Protein AF-A0AAT9GMU6-F1 (afdb_monomer)

Sequence (265 aa):
MSRLPLVISNLHGNYISNIDLEINKISCIVGNSGKDKDEIEELILRKINCRYIRIIPKYRINVPLSVSEVLSLYEKKFGKRNEFILNFLGLDKKRKVTDLTEFEKFKLELSQVAFGKTKLLLVENFMETFEEQLKSQAIKLIIKTANLLDFAVLFFFSNMEFIDVCERVYVIYGGKLLEYSIKSKEFYHPYSMTLKKSILSIGKNNERVEVSYVGEPSLRGCPFHDYCEFVKKDRKLFRICVSLFPPRAIINQNEVFCWLYSPRK

Solvent-accessible surface area (backbone atoms only — not comparable to full-atom values): 14972 Å² total; per-residue (Å²): 132,84,81,79,62,52,71,48,69,71,43,65,62,97,54,31,54,72,41,69,45,79,44,45,56,33,21,32,41,30,25,68,88,55,68,36,63,56,48,51,51,54,52,48,58,73,75,41,64,70,59,30,50,45,66,38,59,48,68,78,74,73,48,103,41,34,39,47,56,54,52,49,52,39,31,74,69,34,33,66,73,40,64,69,53,49,58,72,65,63,70,67,48,82,45,45,39,70,75,46,51,74,67,53,34,50,45,56,49,56,48,55,60,34,17,42,61,47,52,35,35,41,32,43,50,22,74,81,75,45,60,77,88,49,47,67,56,52,53,53,50,50,53,53,51,28,66,76,63,72,27,26,36,42,37,40,36,60,56,57,84,70,51,87,76,32,48,32,42,37,35,40,52,66,27,32,75,35,32,37,30,61,73,54,90,76,66,83,37,66,66,56,41,50,45,51,50,61,55,61,51,77,79,44,98,81,65,92,63,80,79,75,79,79,78,85,50,46,95,45,29,34,27,57,46,93,70,34,71,64,37,79,75,30,73,69,54,33,57,48,29,54,67,40,62,48,60,86,23,81,54,98,81,22,42,31,42,35,69,92,68,37,88,82,127

Radius of gyration: 20.22 Å; Cα contacts (8 Å, |Δi|>4): 453; chains: 1; bounding box: 53×34×65 Å

Secondary structure (DSSP, 8-state):
-PPPPEEEEEE--SS--SEEEEE-SEEEEE--SSHHHHHHHHHHHHHS-TTTEEEE-SSPP--SSBHHHHHHHHHHHH-SB-HHHHHHHT--TTSBGGGS-HHHHHHHHHHGGGBS---EEEE-SGGGTS-HHHHHHHHHHHHHHHHHHT-EEEEEESSSTTGGG-SEEEEEETTEEEEEEES-----SHHHHHHHHHHHGGG-TT---------SPPSSSSTTTTT-HHHHH-HHHHHHHHH-PPPPEEETTEEE--TTTS---

Foldseek 3Di:
DADAWDWDFALDDPFAGGDIDGFGAEEEEEAADDPLLVSSVVSVPVVDDPLQEAEDELDFDADQDFLLVLVVVLCVRNNDFQVVLVVVLPADRGDTLNPDDPSNSLSSSLRSPRHHHHAEYEYEANVVVDDPVCVVVSVVSNSVSCVVRVHTYYYYHHACPPCQVGQWYFYDARNDGAKIDGNDPDDDRQNNVLRHVVVVVVPDPDDPDPNQDDDHFQPAAARCLVSRPVLVVDVVQVVRRRHHWADWDADPNMTGGGPVRGDDD

Organism: NCBI:txid2049879

Structure (mmCIF, N/CA/C/O backbone):
data_AF-A0AAT9GMU6-F1
#
_entry.id   AF-A0AAT9GMU6-F1
#
loop_
_atom_site.group_PDB
_atom_site.id
_atom_site.type_symbol
_atom_site.label_atom_id
_atom_site.label_alt_id
_atom_site.label_comp_id
_atom_site.label_asym_id
_atom_site.label_entity_id
_atom_site.label_seq_id
_atom_site.pdbx_PDB_ins_code
_atom_site.Cartn_x
_atom_site.Cartn_y
_atom_site.Cartn_z
_atom_site.occupancy
_atom_site.B_iso_or_equiv
_atom_site.auth_seq_id
_atom_site.auth_comp_id
_atom_site.auth_asym_id
_atom_site.auth_atom_id
_atom_site.pdbx_PDB_model_num
ATOM 1 N N . MET A 1 1 ? -16.468 -19.843 -1.447 1.00 37.09 1 MET A N 1
ATOM 2 C CA . MET A 1 1 ? -16.574 -19.051 -2.695 1.00 37.09 1 MET A CA 1
ATOM 3 C C . MET A 1 1 ? -15.558 -17.926 -2.615 1.00 37.09 1 MET A C 1
ATOM 5 O O . MET A 1 1 ? -15.622 -17.159 -1.666 1.00 37.09 1 MET A O 1
ATOM 9 N N . SER A 1 2 ? -14.582 -17.871 -3.522 1.00 49.28 2 SER A N 1
ATOM 10 C CA . SER A 1 2 ? -13.578 -16.798 -3.550 1.00 49.28 2 SER A CA 1
ATOM 11 C C . SER A 1 2 ? -14.221 -15.475 -3.966 1.00 49.28 2 SER A C 1
ATOM 13 O O . SER A 1 2 ? -14.944 -15.427 -4.961 1.00 49.28 2 SER A O 1
ATOM 15 N N . ARG A 1 3 ? -13.960 -14.410 -3.207 1.00 65.62 3 ARG A N 1
ATOM 16 C CA . ARG A 1 3 ? -14.416 -13.050 -3.502 1.00 65.62 3 ARG A CA 1
ATOM 17 C C . ARG A 1 3 ? -13.875 -12.575 -4.860 1.00 65.62 3 ARG A C 1
ATOM 19 O O . ARG A 1 3 ? -12.712 -12.816 -5.175 1.00 65.62 3 ARG A O 1
ATOM 26 N N . LEU A 1 4 ? -14.716 -11.900 -5.649 1.00 70.25 4 LEU A N 1
ATOM 27 C CA . LEU A 1 4 ? -14.290 -11.254 -6.896 1.00 70.25 4 LEU A CA 1
ATOM 28 C C . LEU A 1 4 ? -13.285 -10.128 -6.594 1.00 70.25 4 LEU A C 1
ATOM 30 O O . LEU A 1 4 ? -13.470 -9.416 -5.597 1.00 70.25 4 LEU A O 1
ATOM 34 N N . PRO A 1 5 ? -12.249 -9.953 -7.433 1.00 80.06 5 PRO A N 1
ATOM 35 C CA . PRO A 1 5 ? -11.276 -8.888 -7.249 1.00 80.06 5 PRO A CA 1
ATOM 36 C C . PRO A 1 5 ? -11.951 -7.515 -7.325 1.00 80.06 5 PRO A C 1
ATOM 38 O O . PRO A 1 5 ? -12.904 -7.304 -8.078 1.00 80.06 5 PRO A O 1
ATOM 41 N N . LEU A 1 6 ? -11.454 -6.570 -6.531 1.00 86.94 6 LEU A N 1
ATOM 42 C CA . LEU A 1 6 ? -11.870 -5.180 -6.614 1.00 86.94 6 LEU A CA 1
ATOM 43 C C . LEU A 1 6 ? -11.086 -4.516 -7.748 1.00 86.94 6 LEU A C 1
ATOM 45 O O . LEU A 1 6 ? -9.882 -4.310 -7.632 1.00 86.94 6 LEU A O 1
ATOM 49 N N . VAL A 1 7 ? -11.775 -4.216 -8.845 1.00 90.38 7 VAL A N 1
ATOM 50 C CA . VAL A 1 7 ? -11.180 -3.591 -10.030 1.00 90.38 7 VAL A CA 1
ATOM 51 C C . VAL A 1 7 ? -11.412 -2.085 -9.979 1.00 90.38 7 VAL A C 1
ATOM 53 O O . VAL A 1 7 ? -12.547 -1.628 -9.825 1.00 90.38 7 VAL A O 1
ATOM 56 N N . ILE A 1 8 ? -10.335 -1.317 -10.104 1.00 89.69 8 ILE A N 1
ATOM 57 C CA . ILE A 1 8 ? -10.341 0.140 -10.182 1.00 89.69 8 ILE A CA 1
ATOM 58 C C . ILE A 1 8 ? -9.678 0.520 -11.494 1.00 89.69 8 ILE A C 1
ATOM 60 O O . ILE A 1 8 ? -8.457 0.488 -11.613 1.00 89.69 8 ILE A O 1
ATOM 64 N N . SER A 1 9 ? -10.499 0.868 -12.475 1.00 88.50 9 SER A N 1
ATOM 65 C CA . SER A 1 9 ? -10.011 1.220 -13.803 1.00 88.50 9 SER A CA 1
ATOM 66 C C . SER A 1 9 ? -9.922 2.727 -14.004 1.00 88.50 9 SER A C 1
ATOM 68 O O . SER A 1 9 ? -10.647 3.509 -13.366 1.00 88.50 9 SER A O 1
ATOM 70 N N . ASN A 1 10 ? -9.074 3.118 -14.951 1.00 87.25 10 ASN A N 1
ATOM 71 C CA . ASN A 1 10 ? -8.886 4.480 -15.420 1.00 87.25 10 ASN A CA 1
ATOM 72 C C . ASN A 1 10 ? -8.596 5.448 -14.261 1.00 87.25 10 ASN A C 1
ATOM 74 O O . ASN A 1 10 ? -9.343 6.404 -14.013 1.00 87.25 10 ASN A O 1
ATOM 78 N N . LEU A 1 11 ? -7.559 5.136 -13.480 1.00 89.75 11 LEU A N 1
ATOM 79 C CA . LEU A 1 11 ? -6.963 6.085 -12.549 1.00 89.75 11 LEU A CA 1
ATOM 80 C C . LEU A 1 11 ? -6.099 7.054 -13.358 1.00 89.75 11 LEU A C 1
ATOM 82 O O . LEU A 1 11 ? -5.104 6.671 -13.978 1.00 89.75 11 LEU A O 1
ATOM 86 N N . HIS A 1 12 ? -6.536 8.306 -13.385 1.00 90.88 12 HIS A N 1
ATOM 87 C CA . HIS A 1 12 ? -5.925 9.390 -14.133 1.00 90.88 12 HIS A CA 1
ATOM 88 C C . HIS A 1 12 ? -5.986 10.653 -13.274 1.00 90.88 12 HIS A C 1
ATOM 90 O O . HIS A 1 12 ? -7.039 10.959 -12.708 1.00 90.88 12 HIS A O 1
ATOM 96 N N . GLY A 1 13 ? -4.864 11.357 -13.173 1.00 89.56 13 GLY A N 1
ATOM 97 C CA . GLY A 1 13 ? -4.699 12.545 -12.347 1.00 89.56 13 GLY A CA 1
ATOM 98 C C . GLY A 1 13 ? -3.647 13.489 -12.924 1.00 89.56 13 GLY A C 1
ATOM 99 O O . GLY A 1 13 ? -3.305 13.414 -14.101 1.00 89.56 13 GLY A O 1
ATOM 100 N N . ASN A 1 14 ? -3.149 14.396 -12.094 1.00 86.81 14 ASN A N 1
ATOM 101 C CA . ASN A 1 14 ? -2.115 15.362 -12.453 1.00 86.81 14 ASN A CA 1
ATOM 102 C C . ASN A 1 14 ? -0.738 14.710 -12.617 1.00 86.81 14 ASN A C 1
ATOM 104 O O . ASN A 1 14 ? 0.074 15.171 -13.417 1.00 86.81 14 ASN A O 1
ATOM 108 N N . TYR A 1 15 ? -0.467 13.666 -11.837 1.00 85.94 15 TYR A N 1
ATOM 109 C CA . TYR A 1 15 ? 0.811 12.972 -11.768 1.00 85.94 15 TYR A CA 1
ATOM 110 C C . TYR A 1 15 ? 0.737 11.556 -12.323 1.00 85.94 15 TYR A C 1
ATOM 112 O O . TYR A 1 15 ? 1.776 11.044 -12.71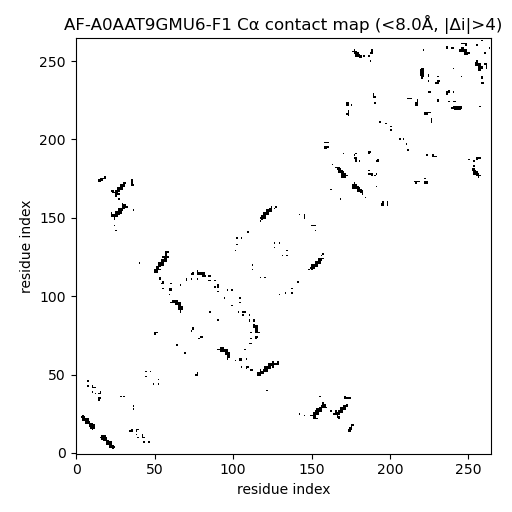6 1.00 85.94 15 TYR A O 1
ATOM 120 N N . ILE A 1 16 ? -0.441 10.929 -12.398 1.00 89.31 16 ILE A N 1
ATOM 121 C CA . ILE A 1 16 ? -0.612 9.579 -12.952 1.00 89.31 16 ILE A CA 1
ATOM 122 C C . ILE A 1 16 ? -1.491 9.554 -14.200 1.00 89.31 16 ILE A C 1
ATOM 124 O O . ILE A 1 16 ? -2.395 10.369 -14.370 1.00 89.31 16 ILE A O 1
ATOM 128 N N . SER A 1 17 ? -1.295 8.556 -15.063 1.00 83.81 17 SER A N 1
ATOM 129 C CA . SER A 1 17 ? -2.143 8.396 -16.251 1.00 83.81 17 SER A CA 1
ATOM 130 C C . SER A 1 17 ? -2.415 6.938 -16.606 1.00 83.81 17 SER A C 1
ATOM 132 O O . SER A 1 17 ? -1.487 6.162 -16.826 1.00 83.81 17 SER A O 1
ATOM 134 N N . ASN A 1 18 ? -3.706 6.618 -16.742 1.00 86.25 18 ASN A N 1
ATOM 135 C CA . ASN A 1 18 ? -4.243 5.352 -17.250 1.00 86.25 18 ASN A CA 1
ATOM 136 C C . ASN A 1 18 ? -3.734 4.128 -16.479 1.00 86.25 18 ASN A C 1
ATOM 138 O O . ASN A 1 18 ? -3.218 3.181 -17.069 1.00 86.25 18 ASN A O 1
ATOM 142 N N . ILE A 1 19 ? -3.867 4.168 -15.153 1.00 90.25 19 ILE A N 1
ATOM 143 C CA . ILE A 1 19 ? -3.529 3.036 -14.290 1.00 90.25 19 ILE A CA 1
ATOM 144 C C . ILE A 1 19 ? -4.803 2.248 -13.983 1.00 90.25 19 ILE A C 1
ATOM 146 O O . ILE A 1 19 ? -5.786 2.801 -13.484 1.00 90.25 19 ILE A O 1
ATOM 150 N N . ASP A 1 20 ? -4.763 0.952 -14.270 1.00 91.50 20 ASP A N 1
ATOM 151 C CA . ASP A 1 20 ? -5.799 -0.005 -13.903 1.00 91.50 20 ASP A CA 1
ATOM 152 C C . ASP A 1 20 ? -5.270 -0.899 -12.778 1.00 91.50 20 ASP A C 1
ATOM 154 O O . ASP A 1 20 ? -4.171 -1.447 -12.867 1.00 91.50 20 ASP A O 1
ATOM 158 N N . LEU A 1 21 ? -6.048 -1.037 -11.706 1.00 92.75 21 LEU A N 1
ATOM 159 C CA . LEU A 1 21 ? -5.698 -1.858 -10.552 1.00 92.75 21 LEU A CA 1
ATOM 160 C C . LEU A 1 21 ? -6.734 -2.958 -10.356 1.00 92.75 21 LEU A C 1
ATOM 162 O O . LEU A 1 21 ? -7.908 -2.693 -10.109 1.00 92.75 21 LEU A O 1
ATOM 166 N N . GLU A 1 22 ? -6.280 -4.202 -10.377 1.00 92.62 22 GLU A N 1
ATOM 167 C CA . GLU A 1 22 ? -7.019 -5.348 -9.866 1.00 92.62 22 GLU A CA 1
ATOM 168 C C . GLU A 1 22 ? -6.500 -5.695 -8.465 1.00 92.62 22 GLU A C 1
ATOM 170 O O . GLU A 1 22 ? -5.399 -6.231 -8.300 1.00 92.62 22 GLU A O 1
ATOM 175 N N . ILE A 1 23 ? -7.287 -5.385 -7.437 1.00 91.75 23 ILE A N 1
ATOM 176 C CA . ILE A 1 23 ? -6.925 -5.623 -6.041 1.00 91.75 23 ILE A CA 1
ATOM 177 C C . ILE A 1 23 ? -7.618 -6.895 -5.563 1.00 91.75 23 ILE A C 1
ATOM 179 O O . ILE A 1 23 ? -8.847 -6.969 -5.471 1.00 91.75 23 ILE A O 1
ATOM 183 N N . ASN A 1 24 ? -6.823 -7.900 -5.211 1.00 85.19 24 ASN A N 1
ATOM 184 C CA . ASN A 1 24 ? -7.318 -9.165 -4.682 1.00 85.19 24 ASN A CA 1
ATOM 185 C C . ASN A 1 24 ? -6.447 -9.616 -3.513 1.00 85.19 24 ASN A C 1
ATOM 187 O O . ASN A 1 24 ? -5.222 -9.530 -3.604 1.00 85.19 24 ASN A O 1
ATOM 191 N N . LYS A 1 25 ? -7.094 -10.098 -2.444 1.00 88.81 25 LYS A N 1
ATOM 192 C CA . LYS A 1 25 ? -6.477 -10.484 -1.170 1.00 88.81 25 LYS A CA 1
ATOM 193 C C . LYS A 1 25 ? -5.418 -9.479 -0.728 1.00 88.81 25 LYS A C 1
ATOM 195 O O . LYS A 1 25 ? -5.784 -8.455 -0.175 1.00 88.81 25 LYS A O 1
ATOM 200 N N . ILE A 1 26 ? -4.141 -9.736 -1.002 1.00 94.06 26 ILE A N 1
ATOM 201 C CA . ILE A 1 26 ? -3.033 -8.847 -0.674 1.00 94.06 26 ILE A CA 1
ATOM 202 C C . ILE A 1 26 ? -2.360 -8.394 -1.969 1.00 94.06 26 ILE A C 1
ATOM 204 O O . ILE A 1 26 ? -1.828 -9.209 -2.722 1.00 94.06 26 ILE A O 1
ATOM 208 N N . SER A 1 27 ? -2.394 -7.094 -2.236 1.00 95.25 27 SER A N 1
ATOM 209 C CA . SER A 1 27 ? -1.723 -6.454 -3.371 1.00 95.25 27 SER A CA 1
ATOM 210 C C . SER A 1 27 ? -0.830 -5.321 -2.865 1.00 95.25 27 SER A C 1
ATOM 212 O O . SER A 1 27 ? -1.083 -4.766 -1.794 1.00 95.25 27 SER A O 1
ATOM 214 N N . CYS A 1 28 ? 0.194 -4.945 -3.625 1.00 94.62 28 CYS A N 1
ATOM 215 C CA . CYS A 1 28 ? 0.997 -3.767 -3.316 1.00 94.62 28 CYS A CA 1
ATOM 216 C C . CYS A 1 28 ? 1.294 -2.915 -4.544 1.00 94.62 28 CYS A C 1
ATOM 218 O O . CYS A 1 28 ? 1.423 -3.414 -5.662 1.00 94.62 28 CYS A O 1
ATOM 220 N N . ILE A 1 29 ? 1.422 -1.619 -4.296 1.00 94.56 29 ILE A N 1
ATOM 221 C CA . ILE A 1 29 ? 2.029 -0.647 -5.189 1.00 94.56 29 ILE A CA 1
ATOM 222 C C . ILE A 1 29 ? 3.422 -0.355 -4.647 1.00 94.56 29 ILE A C 1
ATOM 224 O O . ILE A 1 29 ? 3.583 -0.012 -3.475 1.00 94.56 29 ILE A O 1
ATOM 228 N N . VAL A 1 30 ? 4.421 -0.490 -5.508 1.00 92.44 30 VAL A N 1
ATOM 229 C CA . VAL A 1 30 ? 5.825 -0.251 -5.198 1.00 92.44 30 VAL A CA 1
ATOM 230 C C . VAL A 1 30 ? 6.354 0.821 -6.133 1.00 92.44 30 VAL A C 1
ATOM 232 O O . VAL A 1 30 ? 6.152 0.770 -7.341 1.00 92.44 30 VAL A O 1
ATOM 235 N N . GLY A 1 31 ? 7.057 1.789 -5.576 1.00 88.00 31 GLY A N 1
ATOM 236 C CA . GLY A 1 31 ? 7.671 2.876 -6.326 1.00 88.00 31 GLY A CA 1
ATOM 237 C C . GLY A 1 31 ? 8.392 3.796 -5.365 1.00 88.00 31 GLY A C 1
ATOM 238 O O . GLY A 1 31 ? 8.136 3.732 -4.162 1.00 88.00 31 GLY A O 1
ATOM 239 N N . ASN A 1 32 ? 9.276 4.655 -5.858 1.00 79.38 32 ASN A N 1
ATOM 240 C CA . ASN A 1 32 ? 9.96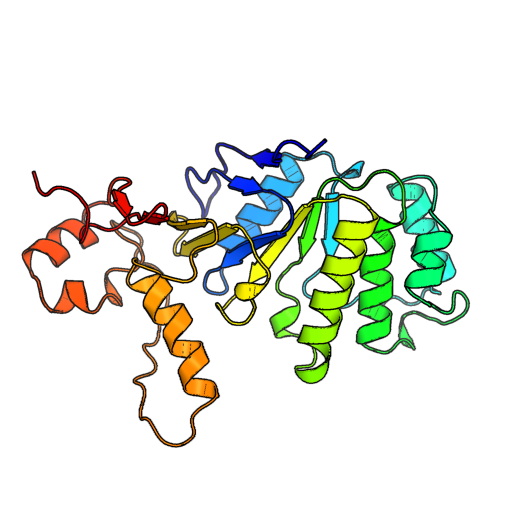0 5.611 -4.992 1.00 79.38 32 ASN A CA 1
ATOM 241 C C . ASN A 1 32 ? 8.932 6.519 -4.288 1.00 79.38 32 ASN A C 1
ATOM 243 O O . ASN A 1 32 ? 7.784 6.627 -4.723 1.00 79.38 32 ASN A O 1
ATOM 247 N N . SER A 1 33 ? 9.293 7.128 -3.162 1.00 66.00 33 SER A N 1
ATOM 248 C CA . SER A 1 33 ? 8.420 8.122 -2.528 1.00 66.00 33 SER A CA 1
ATOM 249 C C . SER A 1 33 ? 8.175 9.287 -3.496 1.00 66.00 33 SER A C 1
ATOM 251 O O . SER A 1 33 ? 9.099 9.788 -4.135 1.00 66.00 33 SER A O 1
ATOM 253 N N . GLY A 1 34 ? 6.912 9.676 -3.666 1.00 71.25 34 GLY A N 1
ATOM 254 C CA . GLY A 1 34 ? 6.529 10.618 -4.708 1.00 71.25 34 GLY A CA 1
ATOM 255 C C . GLY A 1 34 ? 5.025 10.849 -4.775 1.00 71.25 34 GLY A C 1
ATOM 256 O O . GLY A 1 34 ? 4.235 10.098 -4.206 1.00 71.25 34 GLY A O 1
ATOM 257 N N . LYS A 1 35 ? 4.646 11.906 -5.500 1.00 79.62 35 LY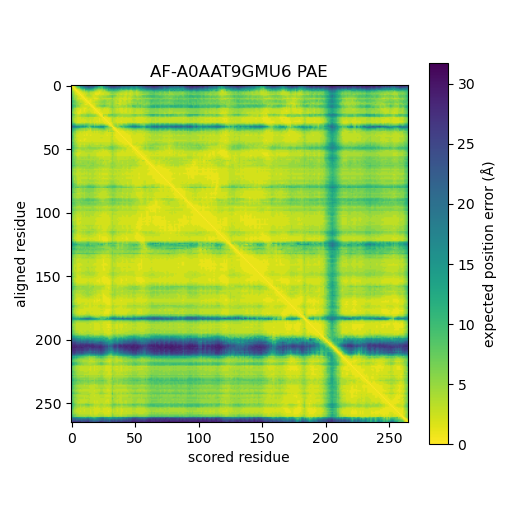S A N 1
ATOM 258 C CA . LYS A 1 35 ? 3.256 12.371 -5.635 1.00 79.62 35 LYS A CA 1
ATOM 259 C C . LYS A 1 35 ? 2.346 11.396 -6.388 1.00 79.62 35 LYS A C 1
ATOM 261 O O . LYS A 1 35 ? 1.132 11.542 -6.341 1.00 79.62 35 LYS A O 1
ATOM 266 N N . ASP A 1 36 ? 2.915 10.433 -7.108 1.00 85.62 36 ASP A N 1
ATOM 267 C CA . ASP A 1 36 ? 2.166 9.447 -7.883 1.00 85.62 36 ASP A CA 1
ATOM 268 C C . ASP A 1 36 ? 1.435 8.441 -6.986 1.00 85.62 36 ASP A C 1
ATOM 270 O O . ASP A 1 36 ? 0.247 8.205 -7.189 1.00 85.62 36 ASP A O 1
ATOM 274 N N . LYS A 1 37 ? 2.099 7.884 -5.966 1.00 87.94 37 LYS A N 1
ATOM 275 C CA . LYS A 1 37 ? 1.448 6.981 -5.000 1.00 87.94 37 LYS A CA 1
ATOM 276 C C . LYS A 1 37 ? 0.372 7.693 -4.182 1.00 87.94 37 LYS A C 1
ATOM 278 O O . LYS A 1 37 ? -0.721 7.143 -4.048 1.00 87.94 37 LYS A O 1
ATOM 283 N N . ASP A 1 38 ? 0.664 8.906 -3.715 1.00 88.31 38 ASP A N 1
ATOM 284 C CA . ASP A 1 38 ? -0.286 9.730 -2.956 1.00 88.31 38 ASP A CA 1
ATOM 285 C C . ASP A 1 38 ? -1.532 10.037 -3.810 1.00 88.31 38 ASP A C 1
ATOM 287 O O . ASP A 1 38 ? -2.667 9.868 -3.368 1.00 88.31 38 ASP A O 1
ATOM 291 N N . GLU A 1 39 ? -1.348 10.391 -5.088 1.00 91.81 39 GLU A N 1
ATOM 292 C CA . GLU A 1 39 ? -2.472 10.650 -5.990 1.00 91.81 39 GLU A CA 1
ATOM 293 C C . GLU A 1 39 ? -3.279 9.383 -6.323 1.00 91.81 39 GLU A C 1
ATOM 295 O O . GLU A 1 39 ? -4.509 9.442 -6.416 1.00 91.81 39 GLU A O 1
ATOM 300 N N . ILE A 1 40 ? -2.629 8.223 -6.475 1.00 92.75 40 ILE A N 1
ATOM 301 C CA . ILE A 1 40 ? -3.339 6.945 -6.639 1.00 92.75 40 ILE A CA 1
ATOM 302 C C . ILE A 1 40 ? -4.237 6.690 -5.435 1.00 92.75 40 ILE A C 1
ATOM 304 O O . ILE A 1 40 ? -5.404 6.339 -5.613 1.00 92.75 40 ILE A O 1
ATOM 308 N N . GLU A 1 41 ? -3.717 6.874 -4.226 1.00 91.62 41 GLU A N 1
ATOM 309 C CA . GLU A 1 41 ? -4.492 6.707 -3.004 1.00 91.62 41 GLU A CA 1
ATOM 310 C C . GLU A 1 41 ? -5.715 7.635 -2.982 1.00 91.62 41 GLU A C 1
ATOM 312 O O . GLU A 1 41 ? -6.845 7.163 -2.814 1.00 91.62 41 GLU A O 1
ATOM 317 N N . GLU A 1 42 ? -5.525 8.929 -3.255 1.00 91.50 42 GLU A N 1
ATOM 318 C CA . GLU A 1 42 ? -6.621 9.894 -3.334 1.00 91.50 42 GLU A CA 1
ATOM 319 C C . GLU A 1 42 ? -7.687 9.488 -4.358 1.00 91.50 42 GLU A C 1
ATOM 321 O O . GLU A 1 42 ? -8.891 9.559 -4.089 1.00 91.50 42 GLU A O 1
ATOM 326 N N . LEU A 1 43 ? -7.272 9.049 -5.547 1.00 92.94 43 LEU A N 1
ATOM 327 C CA . LEU A 1 43 ? -8.192 8.637 -6.604 1.00 92.94 43 LEU A CA 1
ATOM 328 C C . LEU A 1 43 ? -8.954 7.358 -6.234 1.00 92.94 43 LEU A C 1
ATOM 330 O O . LEU A 1 43 ? -10.146 7.247 -6.540 1.00 92.94 43 LEU A O 1
ATOM 334 N N . ILE A 1 44 ? -8.315 6.418 -5.531 1.00 92.81 44 ILE A N 1
ATOM 335 C CA . ILE A 1 44 ? -8.981 5.234 -4.973 1.00 92.81 44 ILE A CA 1
ATOM 336 C C . ILE A 1 44 ? -10.044 5.658 -3.953 1.00 92.81 44 ILE A C 1
ATOM 338 O O . ILE A 1 44 ? -11.182 5.181 -4.021 1.00 92.81 44 ILE A O 1
ATOM 342 N N . LEU A 1 45 ? -9.715 6.587 -3.051 1.00 91.81 45 LEU A N 1
ATOM 343 C CA . LEU A 1 45 ? -10.642 7.104 -2.039 1.00 91.81 45 LEU A CA 1
ATOM 344 C C . LEU A 1 45 ? -11.845 7.837 -2.647 1.00 91.81 45 LEU A C 1
ATOM 346 O O . LEU A 1 45 ? -12.934 7.796 -2.077 1.00 91.81 45 LEU A O 1
ATOM 350 N N . ARG A 1 46 ? -11.681 8.463 -3.819 1.00 91.00 46 ARG A N 1
ATOM 351 C CA . ARG A 1 46 ? -12.782 9.092 -4.570 1.00 91.00 46 ARG A CA 1
ATOM 352 C C . ARG A 1 46 ? -13.668 8.075 -5.294 1.00 91.00 46 ARG A C 1
ATOM 354 O O . ARG A 1 46 ? -14.866 8.307 -5.434 1.00 91.00 46 ARG A O 1
ATOM 361 N N . LYS A 1 47 ? -13.104 6.955 -5.762 1.00 89.81 47 LYS A N 1
ATOM 362 C CA . LYS A 1 47 ? -13.841 5.919 -6.513 1.00 89.81 47 LYS A CA 1
ATOM 363 C C . LYS A 1 47 ? -14.546 4.898 -5.618 1.00 89.81 47 LYS A C 1
ATOM 365 O O . LYS A 1 47 ? -15.518 4.279 -6.051 1.00 89.81 47 LYS A O 1
ATOM 370 N N . ILE A 1 48 ? -14.083 4.704 -4.384 1.00 87.94 48 ILE A N 1
ATOM 371 C CA . ILE A 1 48 ? -14.654 3.733 -3.445 1.00 87.94 48 ILE A CA 1
ATOM 372 C C . ILE A 1 48 ? -15.402 4.459 -2.333 1.00 87.94 48 ILE A C 1
ATOM 374 O O . ILE A 1 48 ? -14.884 5.362 -1.690 1.00 87.94 48 ILE A O 1
ATOM 378 N N . ASN A 1 49 ? -16.622 4.007 -2.040 1.00 89.69 49 ASN A N 1
ATOM 379 C CA . ASN A 1 49 ? -17.400 4.555 -0.933 1.00 89.69 49 ASN A CA 1
ATOM 380 C C . ASN A 1 49 ? -16.635 4.424 0.400 1.00 89.69 49 ASN A C 1
ATOM 382 O O . ASN A 1 49 ? -16.265 3.320 0.818 1.00 89.69 49 ASN A O 1
ATOM 386 N N . CYS A 1 50 ? -16.477 5.558 1.089 1.00 86.50 50 CYS A N 1
ATOM 387 C CA . CYS A 1 50 ? -15.692 5.692 2.312 1.00 86.50 50 CYS A CA 1
ATOM 388 C C . CYS A 1 50 ? -16.148 4.768 3.460 1.00 86.50 50 CYS A C 1
ATOM 390 O O . CYS A 1 50 ? -15.357 4.442 4.343 1.00 86.50 50 CYS A O 1
ATOM 392 N N . ARG A 1 51 ? -17.397 4.275 3.443 1.00 89.00 51 ARG A N 1
ATOM 393 C CA . ARG A 1 51 ? -17.887 3.288 4.422 1.00 89.00 51 ARG A CA 1
ATOM 394 C C . ARG A 1 51 ? -17.251 1.910 4.274 1.00 89.00 51 ARG A C 1
ATOM 396 O O . ARG A 1 51 ? -17.223 1.164 5.251 1.00 89.00 51 ARG A O 1
ATOM 403 N N . TYR A 1 52 ? -16.718 1.573 3.102 1.00 92.25 52 TYR A N 1
ATOM 404 C CA . TYR A 1 52 ? -16.135 0.259 2.812 1.00 92.25 52 TYR A CA 1
ATOM 405 C C . TYR A 1 52 ? -14.605 0.252 2.744 1.00 92.25 52 TYR A C 1
ATOM 407 O O . TYR A 1 52 ? -14.021 -0.824 2.605 1.00 92.25 52 TYR A O 1
ATOM 415 N N . ILE A 1 53 ? -13.963 1.415 2.839 1.00 94.88 53 ILE A N 1
ATOM 416 C CA . ILE A 1 53 ? -12.507 1.552 2.819 1.00 94.88 53 ILE A CA 1
ATOM 417 C C . ILE A 1 53 ? -11.986 1.969 4.194 1.00 94.88 53 ILE A C 1
ATOM 419 O O . ILE A 1 53 ? -12.653 2.697 4.933 1.00 94.88 53 ILE A O 1
ATOM 423 N N . ARG A 1 54 ? -10.823 1.449 4.559 1.00 95.94 54 ARG A N 1
ATOM 424 C CA . ARG A 1 54 ? -10.100 1.741 5.799 1.00 95.94 54 ARG A CA 1
ATOM 425 C C . ARG A 1 54 ? -8.676 2.131 5.438 1.00 95.94 54 ARG A C 1
ATOM 427 O O . ARG A 1 54 ? -8.198 1.697 4.393 1.00 95.94 54 ARG A O 1
ATOM 434 N N . ILE A 1 55 ? -8.024 2.931 6.272 1.00 95.31 55 ILE A N 1
ATOM 435 C CA . ILE A 1 55 ? -6.681 3.447 5.982 1.00 95.31 55 ILE A CA 1
ATOM 436 C C . ILE A 1 55 ? -5.816 3.330 7.227 1.00 95.31 55 ILE A C 1
ATOM 438 O O . ILE A 1 55 ? -6.167 3.888 8.266 1.00 95.31 55 ILE A O 1
ATOM 442 N N . ILE A 1 56 ? -4.700 2.613 7.133 1.00 94.88 56 ILE A N 1
ATOM 443 C CA . ILE A 1 56 ? -3.608 2.750 8.098 1.00 94.88 56 ILE A CA 1
ATOM 444 C C . ILE A 1 56 ? -2.704 3.863 7.565 1.00 94.88 56 ILE A C 1
ATOM 446 O O . ILE A 1 56 ? -2.070 3.646 6.531 1.00 94.88 56 ILE A O 1
ATOM 450 N N . PRO A 1 57 ? -2.678 5.035 8.223 1.00 91.19 57 PRO A N 1
ATOM 451 C CA . PRO A 1 57 ? -1.959 6.204 7.730 1.00 91.19 57 PRO A CA 1
ATOM 452 C C . PRO A 1 57 ? -0.447 6.033 7.873 1.00 91.19 57 PRO A C 1
ATOM 454 O O . PRO A 1 57 ? 0.011 5.227 8.687 1.00 91.19 57 PRO A O 1
ATOM 457 N N . LYS A 1 58 ? 0.341 6.840 7.155 1.00 88.75 58 LYS A N 1
ATOM 458 C CA . LYS A 1 58 ? 1.804 6.867 7.310 1.00 88.75 58 LYS A CA 1
ATOM 459 C C . LYS A 1 58 ? 2.224 7.178 8.751 1.00 88.75 58 LYS A C 1
ATOM 461 O O . LYS A 1 58 ? 3.046 6.467 9.319 1.00 88.75 58 LYS A O 1
ATOM 466 N N . TYR A 1 59 ? 1.635 8.212 9.350 1.00 90.25 59 TYR A N 1
ATOM 467 C CA . TYR A 1 59 ? 1.978 8.680 10.696 1.00 90.25 59 TYR A CA 1
ATOM 468 C C . TYR A 1 59 ? 1.005 8.163 11.750 1.00 90.25 59 TYR A C 1
ATOM 470 O O . TYR A 1 59 ? -0.201 8.108 11.519 1.00 90.25 59 TYR A O 1
ATOM 478 N N . ARG A 1 60 ? 1.531 7.828 12.933 1.00 92.38 60 ARG A N 1
ATOM 479 C CA . ARG A 1 60 ? 0.728 7.266 14.021 1.00 92.38 60 ARG A CA 1
ATOM 480 C C . ARG A 1 60 ? -0.224 8.281 14.643 1.00 92.38 60 ARG A C 1
ATOM 482 O O . ARG A 1 60 ? 0.150 9.420 14.919 1.00 92.38 60 ARG A O 1
ATOM 489 N N . ILE A 1 61 ? -1.431 7.823 14.961 1.00 93.19 61 ILE A N 1
ATOM 490 C CA . ILE A 1 61 ? -2.425 8.581 15.716 1.00 93.19 61 ILE A CA 1
ATOM 491 C C . ILE A 1 61 ? -1.852 9.054 17.061 1.00 93.19 61 ILE A C 1
ATOM 493 O O . ILE A 1 61 ? -1.329 8.275 17.861 1.00 93.19 61 ILE A O 1
ATOM 497 N N . ASN A 1 62 ? -1.972 10.353 17.331 1.00 94.44 62 ASN A N 1
ATOM 498 C CA . ASN A 1 62 ? -1.550 10.945 18.594 1.00 94.44 62 ASN A CA 1
ATOM 499 C C . ASN A 1 62 ? -2.526 12.053 19.004 1.00 94.44 62 ASN A C 1
ATOM 501 O O . ASN A 1 62 ? -2.317 13.228 18.717 1.00 94.44 62 ASN A O 1
ATOM 505 N N . VAL A 1 63 ? -3.632 11.652 19.629 1.00 95.69 63 VAL A N 1
ATOM 506 C CA . VAL A 1 63 ? -4.733 12.540 20.030 1.00 95.69 63 VAL A CA 1
ATOM 507 C C . VAL A 1 63 ? -4.963 12.455 21.541 1.00 95.69 63 VAL A C 1
ATOM 509 O O . VAL A 1 63 ? -4.726 11.395 22.123 1.00 95.69 63 VAL A O 1
ATOM 512 N N . PRO A 1 64 ? -5.465 13.515 22.199 1.00 96.38 64 PRO A N 1
ATOM 513 C CA . PRO A 1 64 ? -5.705 13.530 23.644 1.00 96.38 64 PRO A CA 1
ATOM 514 C C . PRO A 1 64 ? -7.011 12.810 24.038 1.00 96.38 64 PRO A C 1
ATOM 516 O O . PRO A 1 64 ? -7.731 13.265 24.920 1.00 96.38 64 PRO A O 1
ATOM 519 N N . LEU A 1 65 ? -7.334 11.700 23.372 1.00 97.81 65 LEU A N 1
ATOM 520 C CA . LEU A 1 65 ? -8.522 10.881 23.627 1.00 97.81 65 LEU A CA 1
ATOM 521 C C . LEU A 1 65 ? -8.123 9.547 24.263 1.00 97.81 65 LEU A C 1
ATOM 523 O O . LEU A 1 65 ? -6.989 9.086 24.119 1.00 97.81 65 LEU A O 1
ATOM 527 N N . SER A 1 66 ? -9.065 8.898 24.935 1.00 98.12 66 SER A N 1
ATOM 528 C CA . SER A 1 66 ? -8.967 7.487 25.299 1.00 98.12 66 SER A CA 1
ATOM 529 C C . SER A 1 66 ? -9.193 6.575 24.094 1.00 98.12 66 SER A C 1
ATOM 531 O O . SER A 1 66 ? -9.830 6.946 23.102 1.00 98.12 66 SER A O 1
ATOM 533 N N . VAL A 1 67 ? -8.719 5.334 24.199 1.00 97.94 67 VAL A N 1
ATOM 534 C CA . VAL A 1 67 ? -9.010 4.284 23.214 1.00 97.94 67 VAL A CA 1
ATOM 535 C C . VAL A 1 67 ? -10.522 4.127 23.022 1.00 97.94 67 VAL A C 1
ATOM 537 O O . VAL A 1 67 ? -10.991 4.077 21.888 1.00 97.94 67 VAL A O 1
ATOM 540 N N . SER A 1 68 ? -11.307 4.105 24.104 1.00 97.44 68 SER A N 1
ATOM 541 C CA . SER A 1 68 ? -12.768 3.957 24.030 1.00 97.44 68 SER A CA 1
ATOM 542 C C . SER A 1 68 ? -13.465 5.069 23.236 1.00 97.44 68 SER A C 1
ATOM 544 O O . SER A 1 68 ? -14.413 4.799 22.491 1.00 97.44 68 SER A O 1
ATOM 546 N N . GLU A 1 69 ? -12.972 6.304 23.333 1.00 98.25 69 GLU A N 1
ATOM 547 C CA . GLU A 1 69 ? -13.499 7.445 22.584 1.00 98.25 69 GLU A CA 1
ATOM 548 C C . GLU A 1 69 ? -13.184 7.314 21.093 1.00 98.25 69 GLU A C 1
ATOM 550 O O . GLU A 1 69 ? -14.081 7.483 20.267 1.00 98.25 69 GLU A O 1
ATOM 555 N N . VAL A 1 70 ? -11.958 6.919 20.733 1.00 98.06 70 VAL A N 1
ATOM 556 C CA . VAL A 1 70 ? -11.585 6.662 19.330 1.00 98.06 70 VAL A CA 1
ATOM 557 C C . VAL A 1 70 ? -12.424 5.532 18.729 1.00 98.06 70 VAL A C 1
ATOM 559 O O . VAL A 1 70 ? -12.974 5.687 17.638 1.00 98.06 70 VAL A O 1
ATOM 562 N N . LEU A 1 71 ? -12.602 4.423 19.452 1.00 97.62 71 LEU A N 1
ATOM 563 C CA . LEU A 1 71 ? -13.457 3.316 19.009 1.00 97.62 71 LEU A CA 1
ATOM 564 C C . LEU A 1 71 ? -14.913 3.768 18.802 1.00 97.62 71 LEU A C 1
ATOM 566 O O . LEU A 1 71 ? -15.558 3.356 17.839 1.00 97.62 71 LEU A O 1
ATOM 570 N N . SER A 1 72 ? -15.418 4.665 19.652 1.00 97.62 72 SER A N 1
ATOM 571 C CA . SER A 1 72 ? -16.759 5.243 19.500 1.00 97.62 72 SER A CA 1
ATOM 572 C C . SER A 1 72 ? -16.874 6.129 18.252 1.00 97.62 72 SER A C 1
ATOM 574 O O . SER A 1 72 ? -17.919 6.150 17.600 1.00 97.62 72 SER A O 1
ATOM 576 N N . LEU A 1 73 ? -15.808 6.848 17.876 1.00 97.44 73 LEU A N 1
ATOM 577 C CA . LEU A 1 73 ? -15.758 7.602 16.617 1.00 97.44 73 LEU A CA 1
ATOM 578 C C . LEU A 1 73 ? -15.772 6.669 15.399 1.00 97.44 73 LEU A C 1
ATOM 580 O O . LEU A 1 73 ? -16.483 6.944 14.429 1.00 97.44 73 LEU A O 1
ATOM 584 N N . TYR A 1 74 ? -15.048 5.547 15.452 1.00 97.06 74 TYR A N 1
ATOM 585 C CA . TYR A 1 74 ? -15.109 4.526 14.404 1.00 97.06 74 TYR A CA 1
ATOM 586 C C . TYR A 1 74 ? -16.500 3.905 14.286 1.00 97.06 74 TYR A C 1
ATOM 588 O O . TYR A 1 74 ? -16.999 3.769 13.170 1.00 97.06 74 TYR A O 1
ATOM 596 N N . GLU A 1 75 ? -17.170 3.617 15.401 1.00 96.56 75 GLU A N 1
ATOM 597 C CA . GLU A 1 75 ? -18.540 3.098 15.398 1.00 96.56 75 GLU A CA 1
ATOM 598 C C . GLU A 1 75 ? -19.530 4.075 14.751 1.00 96.56 75 GLU A C 1
ATOM 600 O O . GLU A 1 75 ? -20.315 3.684 13.885 1.00 96.56 75 GLU A O 1
ATOM 605 N N . LYS A 1 76 ? -19.434 5.372 15.076 1.00 96.31 76 LYS A N 1
ATOM 606 C CA . LYS A 1 76 ? -20.246 6.423 14.437 1.00 96.31 76 LYS A CA 1
ATOM 607 C C . LYS A 1 76 ? -19.995 6.518 12.928 1.00 96.31 76 LYS A C 1
ATOM 609 O O . LYS A 1 76 ? -20.936 6.709 12.161 1.00 96.31 76 LYS A O 1
ATOM 614 N N . LYS A 1 77 ? -18.736 6.396 12.493 1.00 95.50 77 LYS A N 1
ATOM 615 C CA . LYS A 1 77 ? -18.343 6.555 11.083 1.00 95.50 77 LYS A CA 1
ATOM 616 C C . LYS A 1 77 ? -18.678 5.328 10.230 1.00 95.50 77 LYS A C 1
ATOM 618 O O . LYS A 1 77 ? -19.142 5.466 9.097 1.00 95.50 77 LYS A O 1
ATOM 623 N N . PHE A 1 78 ? -18.417 4.136 10.754 1.00 95.94 78 PHE A N 1
ATOM 624 C CA . PHE A 1 78 ? -18.392 2.894 9.982 1.00 95.94 78 PHE A CA 1
ATOM 625 C C . PHE A 1 78 ? -19.532 1.927 10.319 1.00 95.94 78 PHE A C 1
ATOM 627 O O . PHE A 1 78 ? -19.842 1.053 9.507 1.00 95.94 78 PHE A O 1
ATOM 634 N N . GLY A 1 79 ? -20.194 2.106 11.461 1.00 94.69 79 GLY A N 1
ATOM 635 C CA . GLY A 1 79 ? -21.297 1.273 11.929 1.00 94.69 79 GLY A CA 1
ATOM 636 C C . GLY A 1 79 ? -20.888 0.307 13.041 1.00 94.69 79 GLY A C 1
ATOM 637 O O . GLY A 1 79 ? -19.844 0.460 13.668 1.00 94.69 79 GLY A O 1
ATOM 638 N N . LYS A 1 80 ? -21.742 -0.698 13.282 1.00 94.56 80 LYS A N 1
ATOM 639 C CA . LYS A 1 80 ? -21.646 -1.614 14.431 1.00 94.56 80 LYS A CA 1
ATOM 640 C C . LYS A 1 80 ? -20.255 -2.234 14.583 1.00 94.56 80 LYS A C 1
ATOM 642 O O . LYS A 1 80 ? -19.670 -2.704 13.604 1.00 94.56 80 LYS A O 1
ATOM 647 N N . ARG A 1 81 ? -19.779 -2.283 15.827 1.00 94.19 81 ARG A N 1
ATOM 648 C CA . ARG A 1 81 ? -18.512 -2.914 16.212 1.00 94.19 81 ARG A CA 1
ATOM 649 C C . ARG A 1 81 ? -18.580 -4.442 16.262 1.00 94.19 81 ARG A C 1
ATOM 651 O O . ARG A 1 81 ? -19.601 -5.021 16.626 1.00 94.19 81 ARG A O 1
ATOM 658 N N . ASN A 1 82 ? -17.454 -5.085 15.971 1.00 94.50 82 ASN A N 1
ATOM 659 C CA . ASN A 1 82 ? -17.215 -6.512 16.151 1.00 94.50 82 ASN A CA 1
ATOM 660 C C . ASN A 1 82 ? -16.280 -6.732 17.356 1.00 94.50 82 ASN A C 1
ATOM 662 O O . ASN A 1 82 ? -15.061 -6.594 17.242 1.00 94.50 82 ASN A O 1
ATOM 666 N N . GLU A 1 83 ? -16.851 -7.080 18.514 1.00 94.00 83 GLU A N 1
ATOM 667 C CA . GLU A 1 83 ? -16.090 -7.260 19.764 1.00 94.00 83 GLU A CA 1
ATOM 668 C C . GLU A 1 83 ? -15.074 -8.407 19.698 1.00 94.00 83 GLU A C 1
ATOM 670 O O . GLU A 1 83 ? -14.027 -8.321 20.333 1.00 94.00 83 GLU A O 1
ATOM 675 N N . PHE A 1 84 ? -15.318 -9.448 18.894 1.00 94.38 84 PHE A N 1
ATOM 676 C CA . PHE A 1 84 ? -14.349 -10.533 18.722 1.00 94.38 84 PHE A CA 1
ATOM 677 C C . PHE A 1 84 ? -13.020 -10.007 18.161 1.00 94.38 84 PHE A C 1
ATOM 679 O O . PHE A 1 84 ? -11.953 -10.335 18.677 1.00 94.38 84 PHE A O 1
ATOM 686 N N . ILE A 1 85 ? -13.079 -9.128 17.157 1.00 94.44 85 ILE A N 1
ATOM 687 C CA . ILE A 1 85 ? -11.877 -8.537 16.552 1.00 94.44 85 ILE A CA 1
ATOM 688 C C . ILE A 1 85 ? -11.210 -7.539 17.499 1.00 94.44 85 ILE A C 1
ATOM 690 O O . ILE A 1 85 ? -9.986 -7.513 17.594 1.00 94.44 85 ILE A O 1
ATOM 694 N N . LEU A 1 86 ? -11.990 -6.740 18.230 1.00 94.94 86 LEU A N 1
ATOM 695 C CA . LEU A 1 86 ? -11.432 -5.809 19.215 1.00 94.94 86 LEU A CA 1
ATOM 696 C C . LEU A 1 86 ? -10.686 -6.553 20.334 1.00 94.94 86 LEU A C 1
ATOM 698 O O . LEU A 1 86 ? -9.583 -6.151 20.706 1.00 94.94 86 LEU A O 1
ATOM 702 N N . ASN A 1 87 ? -11.239 -7.671 20.808 1.00 94.62 87 ASN A N 1
ATOM 703 C CA . ASN A 1 87 ? -10.586 -8.535 21.790 1.00 94.62 87 ASN A CA 1
ATOM 704 C C . ASN A 1 87 ? -9.331 -9.205 21.215 1.00 94.62 87 ASN A C 1
ATOM 706 O O . ASN A 1 87 ? -8.310 -9.259 21.894 1.00 94.62 87 ASN A O 1
ATOM 710 N N . PHE A 1 88 ? -9.373 -9.651 19.955 1.00 95.00 88 PHE A N 1
ATOM 711 C CA . PHE A 1 88 ? -8.207 -10.197 19.252 1.00 95.00 88 PHE A CA 1
ATOM 712 C C . PHE A 1 88 ? -7.044 -9.193 19.156 1.00 95.00 88 PHE A C 1
ATOM 714 O O . PHE A 1 88 ? -5.883 -9.580 19.290 1.00 95.00 88 PHE A O 1
ATOM 721 N N . LEU A 1 89 ? -7.331 -7.901 18.957 1.00 95.19 89 LEU A N 1
ATOM 722 C CA . LEU A 1 89 ? -6.299 -6.858 18.915 1.00 95.19 89 LEU A CA 1
ATOM 723 C C . LEU A 1 89 ? -5.717 -6.545 20.306 1.00 95.19 89 LEU A C 1
ATOM 725 O O . LEU A 1 89 ? -4.543 -6.169 20.404 1.00 95.19 89 LEU A O 1
ATOM 729 N N . GLY A 1 90 ? -6.497 -6.755 21.371 1.00 94.12 90 GLY A N 1
ATOM 730 C CA . GLY A 1 90 ? -6.035 -6.679 22.759 1.00 94.12 90 GLY A CA 1
ATOM 731 C C . GLY A 1 90 ? -5.654 -5.264 23.197 1.00 94.12 90 GLY A C 1
ATOM 732 O O . GLY A 1 90 ? -4.554 -5.056 23.701 1.00 94.12 90 GLY A O 1
ATOM 733 N N . LEU A 1 91 ? -6.532 -4.288 22.954 1.00 92.44 91 LEU A N 1
ATOM 734 C CA . LEU A 1 91 ? -6.339 -2.891 23.360 1.00 92.44 91 LEU A CA 1
ATOM 735 C C . LEU A 1 91 ? -7.034 -2.602 24.695 1.00 92.44 91 LEU A C 1
ATOM 737 O O . LEU A 1 91 ? -8.223 -2.891 24.850 1.00 92.44 91 LEU A O 1
ATOM 741 N N . ASP A 1 92 ? -6.330 -1.956 25.626 1.00 94.31 92 ASP A N 1
ATOM 742 C CA . ASP A 1 92 ? -6.955 -1.421 26.838 1.00 94.31 92 ASP A CA 1
ATOM 743 C C . ASP A 1 92 ? -7.784 -0.174 26.498 1.00 94.31 92 ASP A C 1
ATOM 745 O O . ASP A 1 92 ? -7.256 0.899 26.200 1.00 94.31 92 ASP A O 1
ATOM 749 N N . LYS A 1 93 ? -9.110 -0.323 26.575 1.00 94.44 93 LYS A N 1
ATOM 750 C CA . LYS A 1 93 ? -10.089 0.714 26.227 1.00 94.44 93 LYS A CA 1
ATOM 751 C C . LYS A 1 93 ? -9.980 1.968 27.117 1.00 94.44 93 LYS A C 1
ATOM 753 O O . LYS A 1 93 ? -10.427 3.030 26.685 1.00 94.44 93 LYS A O 1
ATOM 758 N N . LYS A 1 94 ? -9.405 1.871 28.325 1.00 95.56 94 LYS A N 1
ATOM 759 C CA . LYS A 1 94 ? -9.314 2.989 29.286 1.00 95.56 94 LYS A CA 1
ATOM 760 C C . LYS A 1 94 ? -8.070 3.861 29.105 1.00 95.56 94 LYS A C 1
ATOM 762 O O . LYS A 1 94 ? -8.077 5.003 29.559 1.00 95.56 94 LYS A O 1
ATOM 767 N N . ARG A 1 95 ? -7.011 3.355 28.464 1.00 97.00 95 ARG A N 1
ATOM 768 C CA . ARG A 1 95 ? -5.761 4.111 28.272 1.00 97.00 95 ARG A CA 1
ATOM 769 C C . ARG A 1 95 ? -5.961 5.294 27.326 1.00 97.00 95 ARG A C 1
ATOM 771 O O . ARG A 1 95 ? -6.765 5.227 26.391 1.00 97.00 95 ARG A O 1
ATOM 778 N N . LYS A 1 96 ? -5.201 6.369 27.551 1.00 97.81 96 LYS A N 1
ATOM 779 C CA . LYS A 1 96 ? -5.096 7.480 26.598 1.00 97.81 96 LYS A CA 1
ATOM 780 C C . LYS A 1 96 ? -4.234 7.0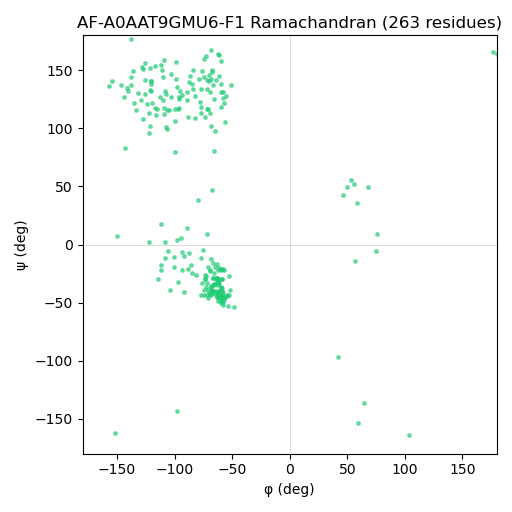72 25.413 1.00 97.81 96 LYS A C 1
ATOM 782 O O . LYS A 1 96 ? -3.242 6.367 25.576 1.00 97.81 96 LYS A O 1
ATOM 787 N N . VAL A 1 97 ? -4.588 7.559 24.227 1.00 97.50 97 VAL A N 1
ATOM 788 C CA . VAL A 1 97 ? -3.843 7.293 22.988 1.00 97.50 97 VAL A CA 1
ATOM 789 C C . VAL A 1 97 ? -2.415 7.836 23.065 1.00 97.50 97 VAL A C 1
ATOM 791 O O . VAL A 1 97 ? -1.500 7.213 22.534 1.00 97.50 97 VAL A O 1
ATOM 794 N N . THR A 1 98 ? -2.202 8.951 23.768 1.00 97.06 98 THR A N 1
ATOM 795 C CA . THR A 1 98 ? -0.870 9.530 24.015 1.00 97.06 98 THR A CA 1
ATOM 796 C C . THR A 1 98 ? 0.073 8.583 24.746 1.00 97.06 98 THR A C 1
ATOM 798 O O . THR A 1 98 ? 1.277 8.647 24.520 1.00 97.06 98 THR A O 1
ATOM 801 N N . ASP A 1 99 ? -0.473 7.692 25.572 1.00 96.94 99 ASP A N 1
ATOM 802 C CA . ASP A 1 99 ? 0.304 6.813 26.445 1.00 96.94 99 ASP A CA 1
ATOM 803 C C . ASP A 1 99 ? 0.606 5.468 25.770 1.00 96.94 99 ASP A C 1
ATOM 805 O O . ASP A 1 99 ? 1.364 4.662 26.306 1.00 96.94 99 ASP A O 1
ATOM 809 N N . LEU A 1 100 ? -0.011 5.193 24.617 1.00 97.38 100 LEU A N 1
ATOM 810 C CA . LEU A 1 100 ? 0.169 3.952 23.874 1.00 97.38 100 LEU A CA 1
ATOM 811 C C . LEU A 1 100 ? 1.550 3.887 23.216 1.00 97.38 100 LEU A C 1
ATOM 813 O O . LEU A 1 100 ? 2.036 4.866 22.643 1.00 97.38 100 LEU A O 1
ATOM 817 N N . THR A 1 101 ? 2.129 2.689 23.221 1.00 95.50 101 THR A N 1
ATOM 818 C CA . THR A 1 101 ? 3.311 2.364 22.411 1.00 95.50 101 THR A CA 1
ATOM 819 C C . THR A 1 101 ? 3.008 2.494 20.915 1.00 95.50 101 THR A C 1
ATOM 821 O O . THR A 1 101 ? 1.847 2.493 20.493 1.00 95.50 101 THR A O 1
ATOM 824 N N . GLU A 1 102 ? 4.048 2.557 20.081 1.00 94.38 102 GLU A N 1
ATOM 825 C CA . GLU A 1 102 ? 3.888 2.623 18.623 1.00 94.38 102 GLU A CA 1
ATOM 826 C C . GLU A 1 102 ? 3.033 1.461 18.079 1.00 94.38 102 GLU A C 1
ATOM 828 O O . GLU A 1 102 ? 2.110 1.668 17.285 1.00 94.38 102 GLU A O 1
ATOM 833 N N . PHE A 1 103 ? 3.278 0.241 18.571 1.00 95.25 103 PHE A N 1
ATOM 834 C CA . PHE A 1 103 ? 2.531 -0.946 18.157 1.00 95.25 103 PHE A CA 1
ATOM 835 C C . PHE A 1 103 ? 1.073 -0.933 18.634 1.00 95.25 103 PHE A C 1
ATOM 837 O O . PHE A 1 103 ? 0.177 -1.387 17.922 1.00 95.25 103 PHE A O 1
ATOM 844 N N . GLU A 1 104 ? 0.799 -0.396 19.824 1.00 96.62 104 GLU A N 1
ATOM 845 C CA . GLU A 1 104 ? -0.570 -0.224 20.322 1.00 96.62 104 GLU A CA 1
ATOM 846 C C . GLU A 1 104 ? -1.337 0.840 19.528 1.00 96.62 104 GLU A C 1
ATOM 848 O O . GLU A 1 104 ? -2.506 0.626 19.202 1.00 96.62 104 GLU A O 1
ATOM 853 N N . LYS A 1 105 ? -0.685 1.944 19.141 1.00 96.56 105 LYS A N 1
ATOM 854 C CA . LYS A 1 105 ? -1.268 2.943 18.227 1.00 96.56 105 LYS A CA 1
ATOM 855 C C . LYS A 1 105 ? -1.604 2.321 16.874 1.00 96.56 105 LYS A C 1
ATOM 857 O O . LYS A 1 105 ? -2.713 2.497 16.379 1.00 96.56 105 LYS A O 1
ATOM 862 N N . PHE A 1 106 ? -0.700 1.511 16.326 1.00 96.88 106 PHE A N 1
ATOM 863 C CA . PHE A 1 106 ? -0.955 0.747 15.105 1.00 96.88 106 PHE A CA 1
ATOM 864 C C . PHE A 1 106 ? -2.143 -0.220 15.247 1.00 96.88 106 PHE A C 1
ATOM 866 O O . PHE A 1 106 ? -3.009 -0.280 14.376 1.00 96.88 106 PHE A O 1
ATOM 873 N N . LYS A 1 107 ? -2.236 -0.962 16.358 1.00 97.19 107 LYS A N 1
ATOM 874 C CA . LYS A 1 107 ? -3.393 -1.827 16.639 1.00 97.19 107 LYS A CA 1
ATOM 875 C C . LYS A 1 107 ? -4.695 -1.028 16.717 1.00 97.19 107 LYS A C 1
ATOM 877 O O . LYS A 1 107 ? -5.719 -1.498 16.222 1.00 97.19 107 LYS A O 1
ATOM 882 N N . LEU A 1 108 ? -4.667 0.164 17.318 1.00 97.81 108 LEU A N 1
ATOM 883 C CA . LEU A 1 108 ? -5.817 1.066 17.363 1.00 97.81 108 LEU A CA 1
ATOM 884 C C . LEU A 1 108 ? -6.223 1.518 15.958 1.00 97.81 108 LEU A C 1
ATOM 886 O O . LEU A 1 108 ? -7.400 1.443 15.623 1.00 97.81 108 LEU A O 1
ATOM 890 N N . GLU A 1 109 ? -5.277 1.899 15.106 1.00 97.12 109 GLU A N 1
ATOM 891 C CA . GLU A 1 109 ? -5.555 2.241 13.706 1.00 97.12 109 GLU A CA 1
ATOM 892 C C . GLU A 1 109 ? -6.114 1.052 12.925 1.00 97.12 109 GLU A C 1
ATOM 894 O O . GLU A 1 109 ? -7.087 1.204 12.192 1.00 97.12 109 GLU A O 1
ATOM 899 N N . LEU A 1 110 ? -5.563 -0.152 13.108 1.00 97.62 110 LEU A N 1
ATOM 900 C CA . LEU A 1 110 ? -6.086 -1.369 12.490 1.00 97.62 110 LEU A CA 1
ATOM 901 C C . LEU A 1 110 ? -7.504 -1.690 12.987 1.00 97.62 110 LEU A C 1
ATOM 903 O O . LEU A 1 110 ? -8.314 -2.188 12.211 1.00 97.62 110 LEU A O 1
ATOM 907 N N . SER A 1 111 ? -7.850 -1.354 14.236 1.00 97.69 111 SER A N 1
ATOM 908 C CA . SER A 1 111 ? -9.157 -1.668 14.836 1.00 97.69 111 SER A CA 1
ATOM 909 C C . SER A 1 111 ? -10.358 -1.119 14.065 1.00 97.69 111 SER A C 1
ATOM 911 O O . SER A 1 111 ? -11.441 -1.692 14.149 1.00 97.69 111 SER A O 1
ATOM 913 N N . GLN A 1 112 ? -10.175 -0.088 13.236 1.00 97.56 112 GLN A N 1
ATOM 914 C CA . GLN A 1 112 ? -11.211 0.436 12.341 1.00 97.56 112 GLN A CA 1
ATOM 915 C C . GLN A 1 112 ? -11.853 -0.642 11.440 1.00 97.56 112 GLN A C 1
ATOM 917 O O . GLN A 1 112 ? -13.008 -0.502 11.028 1.00 97.56 112 GLN A O 1
ATOM 922 N N . VAL A 1 113 ? -11.125 -1.724 11.123 1.00 97.31 113 VAL A N 1
ATOM 923 C CA . VAL A 1 113 ? -11.635 -2.833 10.297 1.00 97.31 113 VAL A CA 1
ATOM 924 C C . VAL A 1 113 ? -12.686 -3.667 11.028 1.00 97.31 113 VAL A C 1
ATOM 926 O O . VAL A 1 113 ? -13.470 -4.351 10.374 1.00 97.31 113 VAL A O 1
ATOM 929 N N . ALA A 1 114 ? -12.736 -3.576 12.362 1.00 96.81 114 ALA A N 1
ATOM 930 C CA . ALA A 1 114 ? -13.719 -4.236 13.214 1.00 96.81 114 ALA A CA 1
ATOM 931 C C . ALA A 1 114 ? -15.104 -3.570 13.170 1.00 96.81 114 ALA A C 1
ATOM 933 O O . ALA A 1 114 ? -16.032 -4.070 13.802 1.00 96.81 114 ALA A O 1
ATOM 934 N N . PHE A 1 115 ? -15.260 -2.444 12.468 1.00 97.19 115 PHE A N 1
ATOM 935 C CA . PHE A 1 115 ? -16.504 -1.679 12.431 1.00 97.19 115 PHE A CA 1
ATOM 936 C C . PHE A 1 115 ? -17.143 -1.736 11.046 1.00 97.19 115 PHE A C 1
ATOM 938 O O . PHE A 1 115 ? -16.514 -1.405 10.035 1.00 97.19 115 PHE A O 1
ATOM 945 N N . GLY A 1 116 ? -18.420 -2.117 11.006 1.00 94.81 116 GLY A N 1
ATOM 946 C CA . GLY A 1 116 ? -19.177 -2.257 9.767 1.00 94.81 116 GLY A CA 1
ATOM 947 C C . GLY A 1 116 ? -18.568 -3.273 8.796 1.00 94.81 116 GLY A C 1
ATOM 948 O O . GLY A 1 116 ? -17.892 -4.222 9.186 1.00 94.81 116 GLY A O 1
ATOM 949 N N . LYS A 1 117 ? -18.829 -3.083 7.498 1.00 93.12 117 LYS A N 1
ATOM 950 C CA . LYS A 1 117 ? -18.270 -3.934 6.440 1.00 93.12 117 LYS A CA 1
ATOM 951 C C . LYS A 1 117 ? -17.022 -3.282 5.853 1.00 93.12 117 LYS A C 1
ATOM 953 O O . LYS A 1 117 ? -17.125 -2.237 5.215 1.00 93.12 117 LYS A O 1
ATOM 958 N N . THR A 1 118 ? -15.874 -3.934 5.989 1.00 94.62 118 THR A N 1
ATOM 959 C CA . THR A 1 118 ? -14.631 -3.527 5.321 1.00 94.62 118 THR A CA 1
ATOM 960 C C . THR A 1 118 ? -14.488 -4.288 4.006 1.00 94.62 118 THR A C 1
ATOM 962 O O . THR A 1 118 ? -14.631 -5.506 3.959 1.00 94.62 118 THR A O 1
ATOM 965 N N . LYS A 1 119 ? -14.244 -3.575 2.905 1.00 94.31 119 LYS A N 1
ATOM 966 C CA . LYS A 1 119 ? -13.953 -4.177 1.598 1.00 94.31 119 LYS A CA 1
ATOM 967 C C . LYS A 1 119 ? -12.475 -4.092 1.246 1.00 94.31 119 LYS A C 1
ATOM 969 O O . LYS A 1 119 ? -11.987 -5.053 0.658 1.00 94.31 119 LYS A O 1
ATOM 974 N N . LEU A 1 120 ? -11.835 -2.973 1.578 1.00 96.06 120 LEU A N 1
ATOM 975 C CA . LEU A 1 120 ? -10.447 -2.661 1.259 1.00 96.06 120 LEU A CA 1
ATOM 976 C C . LEU A 1 120 ? -9.792 -1.943 2.445 1.00 96.06 120 LEU A C 1
ATOM 978 O O . LEU A 1 120 ? -10.385 -1.022 3.008 1.00 96.06 120 LEU A O 1
ATOM 982 N N . LEU A 1 121 ? -8.580 -2.353 2.795 1.00 97.25 121 LEU A N 1
ATOM 983 C CA . LEU A 1 121 ? -7.678 -1.637 3.686 1.00 97.25 121 LEU A CA 1
ATOM 984 C C . LEU A 1 121 ? -6.524 -1.079 2.851 1.00 97.25 121 LEU A C 1
ATOM 986 O O . LEU A 1 121 ? -5.769 -1.847 2.255 1.00 97.25 121 LEU A O 1
ATOM 990 N N . LEU A 1 122 ? -6.400 0.242 2.808 1.00 96.56 122 LEU A N 1
ATOM 991 C CA . LEU A 1 122 ? -5.211 0.915 2.307 1.00 96.56 122 LEU A CA 1
ATOM 992 C C . LEU A 1 122 ? -4.201 0.996 3.440 1.00 96.56 122 LEU A C 1
ATOM 994 O O . LEU A 1 122 ? -4.547 1.318 4.578 1.00 96.56 122 LEU A O 1
ATOM 998 N N . VAL A 1 123 ? -2.961 0.662 3.133 1.00 94.88 123 VAL A N 1
ATOM 999 C CA . VAL A 1 123 ? -1.869 0.722 4.087 1.00 94.88 123 VAL A CA 1
ATOM 1000 C C . VAL A 1 123 ? -0.823 1.635 3.486 1.00 94.88 123 VAL A C 1
ATOM 1002 O O . VAL A 1 123 ? -0.036 1.215 2.634 1.00 94.88 123 VAL A O 1
ATOM 1005 N N . GLU A 1 124 ? -0.882 2.897 3.898 1.00 86.69 124 GLU A N 1
ATOM 1006 C CA . GLU A 1 124 ? 0.095 3.911 3.522 1.00 86.69 124 GLU A CA 1
ATOM 1007 C C . GLU A 1 124 ? 1.471 3.510 4.029 1.00 86.69 124 GLU A C 1
ATOM 1009 O O . GLU A 1 124 ? 1.580 2.659 4.905 1.00 86.69 124 GLU A O 1
ATOM 1014 N N . ASN A 1 125 ? 2.520 4.126 3.495 1.00 79.69 125 ASN A N 1
ATOM 1015 C CA . ASN A 1 125 ? 3.926 3.764 3.674 1.00 79.69 125 ASN A CA 1
ATOM 1016 C C . ASN A 1 125 ? 4.475 3.982 5.106 1.00 79.69 125 ASN A C 1
ATOM 1018 O O . ASN A 1 125 ? 5.552 4.542 5.307 1.00 79.69 125 ASN A O 1
ATOM 1022 N N . PHE A 1 126 ? 3.735 3.536 6.121 1.00 76.00 126 PHE A N 1
ATOM 1023 C CA . PHE A 1 126 ? 4.071 3.579 7.533 1.00 76.00 126 PHE A CA 1
ATOM 1024 C C . PHE A 1 126 ? 5.357 2.813 7.826 1.00 76.00 126 PHE A C 1
ATOM 1026 O O . PHE A 1 126 ? 6.027 3.113 8.801 1.00 76.00 126 PHE A O 1
ATOM 1033 N N . MET A 1 127 ? 5.741 1.876 6.954 1.00 77.62 127 MET A N 1
ATOM 1034 C CA . MET A 1 127 ? 6.994 1.126 7.040 1.00 77.62 127 MET A CA 1
ATOM 1035 C C . MET A 1 127 ? 8.235 2.031 6.998 1.00 77.62 127 MET A C 1
ATOM 1037 O O . MET A 1 127 ? 9.290 1.619 7.458 1.00 77.62 127 MET A O 1
ATOM 1041 N N . GLU A 1 128 ? 8.149 3.258 6.483 1.00 79.56 128 GLU A N 1
ATOM 1042 C CA . GLU A 1 128 ? 9.273 4.207 6.549 1.00 79.56 128 GLU A CA 1
ATOM 1043 C C . GLU A 1 128 ? 9.481 4.792 7.946 1.00 79.56 128 GLU A C 1
ATOM 1045 O O . GLU A 1 128 ? 10.596 5.162 8.299 1.00 79.56 128 GLU A O 1
ATOM 1050 N N . THR A 1 129 ? 8.406 4.909 8.722 1.00 80.69 129 THR A N 1
ATOM 1051 C CA . THR A 1 129 ? 8.408 5.586 10.024 1.00 80.69 129 THR A CA 1
ATOM 1052 C C . THR A 1 129 ? 8.291 4.624 11.199 1.00 80.69 129 THR A C 1
ATOM 1054 O O . THR A 1 129 ? 8.461 5.053 12.330 1.00 80.69 129 THR A O 1
ATOM 1057 N N . PHE A 1 130 ? 7.972 3.355 10.935 1.00 85.44 130 PHE A N 1
ATOM 1058 C CA . PHE A 1 130 ? 7.748 2.322 11.942 1.00 85.44 130 PHE A CA 1
ATOM 1059 C C . PHE A 1 130 ? 9.048 1.643 12.357 1.00 85.44 130 PHE A C 1
ATOM 1061 O O . PHE A 1 130 ? 9.910 1.386 11.512 1.00 85.44 130 PHE A O 1
ATOM 1068 N N . GLU A 1 131 ? 9.158 1.275 13.632 1.00 88.44 131 GLU A N 1
ATOM 1069 C CA . GLU A 1 131 ? 10.334 0.579 14.145 1.00 88.44 131 GLU A CA 1
ATOM 1070 C C . GLU A 1 131 ? 10.599 -0.738 13.391 1.00 88.44 131 GLU A C 1
ATOM 1072 O O . GLU A 1 131 ? 9.708 -1.578 13.212 1.00 88.44 131 GLU A O 1
ATOM 1077 N N . GLU A 1 132 ? 11.853 -0.940 12.972 1.00 84.94 132 GLU A N 1
ATOM 1078 C CA . GLU A 1 132 ? 12.288 -2.052 12.114 1.00 84.94 132 GLU A CA 1
ATOM 1079 C C . GLU A 1 132 ? 11.859 -3.426 12.654 1.00 84.94 132 GLU A C 1
ATOM 1081 O O . GLU A 1 132 ? 11.317 -4.266 11.935 1.00 84.94 132 GLU A O 1
ATOM 1086 N N . GLN A 1 133 ? 12.002 -3.631 13.964 1.00 87.12 133 GLN A N 1
ATOM 1087 C CA 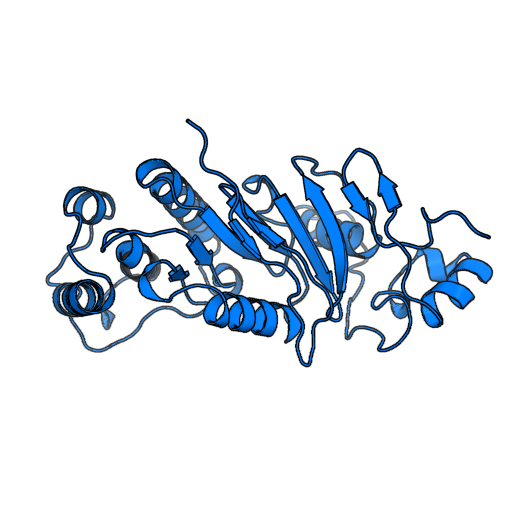. GLN A 1 133 ? 11.667 -4.897 14.621 1.00 87.12 133 GLN A CA 1
ATOM 1088 C C . GLN A 1 133 ? 10.151 -5.178 14.656 1.00 87.12 133 GLN A C 1
ATOM 1090 O O . GLN A 1 133 ? 9.728 -6.336 14.766 1.00 87.12 133 GLN A O 1
ATOM 1095 N N . LEU A 1 134 ? 9.315 -4.140 14.536 1.00 91.06 134 LEU A N 1
ATOM 1096 C CA . LEU A 1 134 ? 7.857 -4.235 14.612 1.00 91.06 134 LEU A CA 1
ATOM 1097 C C . LEU A 1 134 ? 7.191 -4.385 13.236 1.00 91.06 134 LEU A C 1
ATOM 1099 O O . LEU A 1 134 ? 6.084 -4.926 13.152 1.00 91.06 134 LEU A O 1
ATOM 1103 N N . LYS A 1 135 ? 7.860 -3.986 12.148 1.00 91.25 135 LYS A N 1
ATOM 1104 C CA . LYS A 1 135 ? 7.364 -4.054 10.757 1.00 91.25 135 LYS A CA 1
ATOM 1105 C C . LYS A 1 135 ? 6.776 -5.414 10.383 1.00 91.25 135 LYS A C 1
ATOM 1107 O O . LYS A 1 135 ? 5.614 -5.529 9.982 1.00 91.25 135 LYS A O 1
ATOM 1112 N N . SER A 1 136 ? 7.556 -6.473 10.595 1.00 90.94 136 SER A N 1
ATOM 1113 C CA . SER A 1 136 ? 7.133 -7.849 10.309 1.00 90.94 136 SER A CA 1
ATOM 1114 C C . SER A 1 136 ? 5.931 -8.282 11.154 1.00 90.94 136 SER A C 1
ATOM 1116 O O . SER A 1 136 ? 5.074 -9.035 10.685 1.00 90.94 136 SER A O 1
ATOM 1118 N N . GLN A 1 137 ? 5.848 -7.821 12.406 1.00 94.00 137 GLN A N 1
ATOM 1119 C CA . GLN A 1 137 ? 4.726 -8.129 13.295 1.00 94.00 137 GLN A CA 1
ATOM 1120 C C . GLN A 1 137 ? 3.449 -7.421 12.827 1.00 94.00 137 GLN A C 1
ATOM 1122 O O . GLN A 1 137 ? 2.385 -8.043 12.782 1.00 94.00 137 GLN A O 1
ATOM 1127 N N . ALA A 1 138 ? 3.565 -6.157 12.411 1.00 94.88 138 ALA A N 1
ATOM 1128 C CA . ALA A 1 138 ? 2.467 -5.354 11.887 1.00 94.88 138 ALA A CA 1
ATOM 1129 C C . ALA A 1 138 ? 1.875 -5.958 10.606 1.00 94.88 138 ALA A C 1
ATOM 1131 O O . ALA A 1 138 ? 0.664 -6.181 10.533 1.00 94.88 138 ALA A O 1
ATOM 1132 N N . ILE A 1 139 ? 2.719 -6.324 9.633 1.00 94.81 139 ILE A N 1
ATOM 1133 C CA . ILE A 1 139 ? 2.277 -6.985 8.393 1.00 94.81 139 ILE A CA 1
ATOM 1134 C C . ILE A 1 139 ? 1.563 -8.305 8.695 1.00 94.81 139 ILE A C 1
ATOM 1136 O O . ILE A 1 139 ? 0.467 -8.550 8.187 1.00 94.81 139 ILE A O 1
ATOM 1140 N N . LYS A 1 140 ? 2.142 -9.150 9.560 1.00 95.50 140 LYS A N 1
ATOM 1141 C CA . LYS A 1 140 ? 1.512 -10.417 9.963 1.00 95.50 140 LYS A CA 1
ATOM 1142 C C . LYS A 1 140 ? 0.143 -10.180 10.601 1.00 95.50 140 LYS A C 1
ATOM 1144 O O . LYS A 1 140 ? -0.783 -10.944 10.331 1.00 95.50 140 LYS A O 1
ATOM 1149 N N . LEU A 1 141 ? -0.000 -9.144 11.428 1.00 97.00 141 LEU A N 1
ATOM 1150 C CA . LEU A 1 141 ? -1.274 -8.808 12.060 1.00 97.00 141 LEU A CA 1
ATOM 1151 C C . LEU A 1 141 ? -2.311 -8.318 11.039 1.00 97.00 141 LEU A C 1
ATOM 1153 O O . LEU A 1 141 ? -3.454 -8.773 11.091 1.00 97.00 141 LEU A O 1
ATOM 1157 N N . ILE A 1 142 ? -1.917 -7.473 10.079 1.00 97.25 142 ILE A N 1
ATOM 1158 C CA . ILE A 1 142 ? -2.790 -7.028 8.978 1.00 97.25 142 ILE A CA 1
ATOM 1159 C C . ILE A 1 142 ? -3.298 -8.228 8.184 1.00 97.25 142 ILE A C 1
ATOM 1161 O O . ILE A 1 142 ? -4.505 -8.378 8.029 1.00 97.25 142 ILE A O 1
ATOM 1165 N N . ILE A 1 143 ? -2.402 -9.111 7.734 1.00 95.88 143 ILE A N 1
ATOM 1166 C CA . ILE A 1 143 ? -2.764 -10.271 6.906 1.00 95.88 143 ILE A CA 1
ATOM 1167 C C . ILE A 1 143 ? -3.683 -11.223 7.671 1.00 95.88 143 ILE A C 1
ATOM 1169 O O . ILE A 1 143 ? -4.695 -11.670 7.134 1.00 95.88 143 ILE A O 1
ATOM 1173 N N . LYS A 1 144 ? -3.376 -11.512 8.943 1.00 96.69 144 LYS A N 1
ATOM 1174 C CA . LYS A 1 144 ? -4.256 -12.327 9.793 1.00 96.69 144 LYS A CA 1
ATOM 1175 C C . LYS A 1 144 ? -5.647 -11.705 9.899 1.00 96.69 144 LYS A C 1
ATOM 1177 O O . LYS A 1 144 ? -6.635 -12.408 9.728 1.00 96.69 144 LYS A O 1
ATOM 1182 N N . THR A 1 145 ? -5.725 -10.396 10.126 1.00 96.62 145 THR A N 1
ATOM 1183 C CA . THR A 1 145 ? -7.002 -9.682 10.265 1.00 96.62 145 THR A CA 1
ATOM 1184 C C . THR A 1 145 ? -7.777 -9.644 8.946 1.00 96.62 145 THR A C 1
ATOM 1186 O O . THR A 1 145 ? -8.985 -9.872 8.942 1.00 96.62 145 THR A O 1
ATOM 1189 N N . ALA A 1 146 ? -7.083 -9.435 7.824 1.00 95.94 146 ALA A N 1
ATOM 1190 C CA . ALA A 1 146 ? -7.643 -9.475 6.477 1.00 95.94 146 ALA A CA 1
ATOM 1191 C C . ALA A 1 146 ? -8.239 -10.844 6.148 1.00 95.94 146 ALA A C 1
ATOM 1193 O O . ALA A 1 146 ? -9.358 -10.913 5.650 1.00 95.94 146 ALA A O 1
ATOM 1194 N N . ASN A 1 147 ? -7.543 -11.927 6.504 1.00 94.19 147 ASN A N 1
ATOM 1195 C CA . ASN A 1 147 ? -8.036 -13.291 6.322 1.00 94.19 147 ASN A CA 1
ATOM 1196 C C . ASN A 1 147 ? -9.234 -13.604 7.232 1.00 94.19 147 ASN A C 1
ATOM 1198 O O . ASN A 1 147 ? -10.178 -14.249 6.788 1.00 94.19 147 ASN A O 1
ATOM 1202 N N . LEU A 1 148 ? -9.221 -13.140 8.489 1.00 94.00 148 LEU A N 1
ATOM 1203 C CA . LEU A 1 148 ? -10.327 -13.346 9.436 1.00 94.00 148 LEU A CA 1
ATOM 1204 C C . LEU A 1 148 ? -11.615 -12.625 9.015 1.00 94.00 148 LEU A C 1
ATOM 1206 O O . LEU A 1 148 ? -12.708 -13.117 9.286 1.00 94.00 148 LEU A O 1
ATOM 1210 N N . LEU A 1 149 ? -11.492 -11.456 8.384 1.00 93.00 149 LEU A N 1
ATOM 1211 C CA . LEU A 1 149 ? -12.620 -10.600 8.002 1.00 93.00 149 LEU A CA 1
ATOM 1212 C C . LEU A 1 149 ? -12.907 -10.569 6.493 1.00 93.00 149 LEU A C 1
ATOM 1214 O O . LEU A 1 149 ? -13.802 -9.842 6.062 1.00 93.00 149 LEU A O 1
ATOM 1218 N N . ASP A 1 150 ? -12.159 -11.342 5.706 1.00 92.75 150 ASP A N 1
ATOM 1219 C CA . ASP A 1 150 ? -12.264 -11.457 4.247 1.00 92.75 150 ASP A CA 1
ATOM 1220 C C . ASP A 1 150 ? -12.274 -10.096 3.510 1.00 92.75 150 ASP A C 1
ATOM 1222 O O . ASP A 1 150 ? -13.135 -9.807 2.669 1.00 92.75 150 ASP A O 1
ATOM 1226 N N . PHE A 1 151 ? -11.314 -9.216 3.830 1.00 94.44 151 PHE A N 1
ATOM 1227 C CA . PHE A 1 151 ? -11.096 -7.954 3.106 1.00 94.44 151 PHE A CA 1
ATOM 1228 C C . PHE A 1 151 ? -9.779 -7.930 2.330 1.00 94.44 151 PHE A C 1
ATOM 1230 O O . PHE A 1 151 ? -8.823 -8.619 2.672 1.0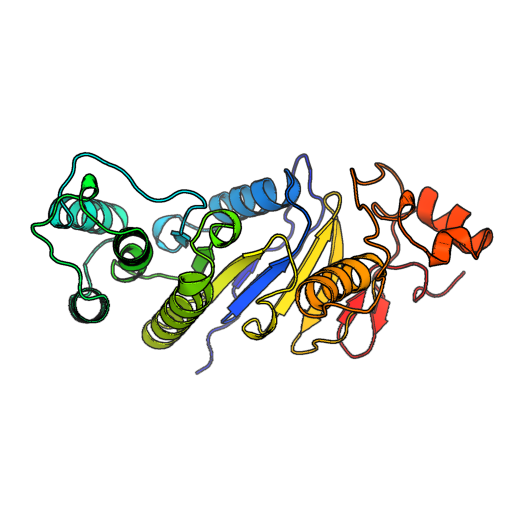0 94.44 151 PHE A O 1
ATOM 1237 N N . ALA A 1 152 ? -9.736 -7.114 1.273 1.00 96.00 152 ALA A N 1
ATOM 1238 C CA . ALA A 1 152 ? -8.525 -6.923 0.487 1.00 96.00 152 ALA A CA 1
ATOM 1239 C C . ALA A 1 152 ? -7.608 -5.866 1.119 1.00 96.00 152 ALA A C 1
ATOM 1241 O O . ALA A 1 152 ? -8.089 -4.916 1.734 1.00 96.00 152 ALA A O 1
ATOM 1242 N N . VAL A 1 153 ? -6.302 -5.995 0.927 1.00 96.50 153 VAL A N 1
ATOM 1243 C CA . VAL A 1 153 ? -5.277 -5.060 1.391 1.00 96.50 153 VAL A CA 1
ATOM 1244 C C . VAL A 1 153 ? -4.505 -4.539 0.189 1.00 96.50 153 VAL A C 1
ATOM 1246 O O . VAL A 1 153 ? -4.071 -5.330 -0.652 1.00 96.50 153 VAL A O 1
ATOM 1249 N N . LEU A 1 154 ? -4.322 -3.222 0.131 1.00 96.50 154 LEU A N 1
ATOM 1250 C CA . LEU A 1 154 ? -3.398 -2.571 -0.788 1.00 96.50 154 LEU A CA 1
ATOM 1251 C C . LEU A 1 154 ? -2.305 -1.872 0.019 1.00 96.50 154 LEU A C 1
ATOM 1253 O O . LEU A 1 154 ? -2.576 -0.892 0.713 1.00 96.50 154 LEU A O 1
ATOM 1257 N N . PHE A 1 155 ? -1.084 -2.385 -0.072 1.00 95.25 155 PHE A N 1
ATOM 1258 C CA . PHE A 1 155 ? 0.090 -1.752 0.521 1.00 95.25 155 PHE A CA 1
ATOM 1259 C C . PHE A 1 155 ? 0.716 -0.739 -0.436 1.00 95.25 155 PHE A C 1
ATOM 1261 O O . PHE A 1 155 ? 0.863 -1.025 -1.622 1.00 95.25 155 PHE A O 1
ATOM 1268 N N . PHE A 1 156 ? 1.158 0.399 0.090 1.00 93.75 156 PHE A N 1
ATOM 1269 C CA . PHE A 1 156 ? 1.987 1.363 -0.627 1.00 93.75 156 PHE A CA 1
ATOM 1270 C C . PHE A 1 156 ? 3.410 1.306 -0.073 1.00 93.75 156 PHE A C 1
ATOM 1272 O O . PHE A 1 156 ? 3.691 1.860 0.986 1.00 93.75 156 PHE A O 1
ATOM 1279 N N . PHE A 1 157 ? 4.318 0.636 -0.781 1.00 90.69 157 PHE A N 1
ATOM 1280 C CA . PHE A 1 157 ? 5.712 0.488 -0.363 1.00 90.69 157 PHE A CA 1
ATOM 1281 C C . PHE A 1 157 ? 6.638 1.421 -1.145 1.00 90.69 157 PHE A C 1
ATOM 1283 O O . PHE A 1 157 ? 6.403 1.719 -2.320 1.00 90.69 157 PHE A O 1
ATOM 1290 N N . SER A 1 158 ? 7.703 1.902 -0.501 1.00 85.69 158 SER A N 1
ATOM 1291 C CA . SER A 1 158 ? 8.804 2.598 -1.185 1.00 85.69 158 SER A CA 1
ATOM 1292 C C . SER A 1 158 ? 9.879 1.668 -1.743 1.00 85.69 158 SER A C 1
ATOM 1294 O O . SER A 1 158 ? 10.642 2.062 -2.622 1.00 85.69 158 SER A O 1
ATOM 1296 N N . ASN A 1 159 ? 9.921 0.424 -1.271 1.00 83.94 159 ASN A N 1
ATOM 1297 C CA . ASN A 1 159 ? 10.890 -0.583 -1.678 1.00 83.94 159 ASN A CA 1
ATOM 1298 C C . ASN A 1 159 ? 10.210 -1.954 -1.880 1.00 83.94 159 ASN A C 1
ATOM 1300 O O . ASN A 1 159 ? 9.014 -2.131 -1.655 1.00 83.94 159 ASN A O 1
ATOM 1304 N N . MET A 1 160 ? 10.990 -2.934 -2.321 1.00 87.94 160 MET A N 1
ATOM 1305 C CA . MET A 1 160 ? 10.564 -4.323 -2.532 1.00 87.94 160 MET A CA 1
ATOM 1306 C C . MET A 1 160 ? 10.731 -5.236 -1.289 1.00 87.94 160 MET A C 1
ATOM 1308 O O . MET A 1 160 ? 10.713 -6.452 -1.435 1.00 87.94 160 MET A O 1
ATOM 1312 N N . GLU A 1 161 ? 10.953 -4.713 -0.078 1.00 84.94 161 GLU A N 1
ATOM 1313 C CA . GLU A 1 161 ? 11.384 -5.519 1.085 1.00 84.94 161 GLU A CA 1
ATOM 1314 C C . GLU A 1 161 ? 10.321 -6.534 1.529 1.00 84.94 161 GLU A C 1
ATOM 1316 O O . GLU A 1 161 ? 10.623 -7.689 1.820 1.00 84.94 161 GLU A O 1
ATOM 1321 N N . PHE A 1 162 ? 9.052 -6.122 1.508 1.00 87.69 162 PHE A N 1
ATOM 1322 C CA . PHE A 1 162 ? 7.924 -6.920 1.991 1.00 87.69 162 PHE A CA 1
ATOM 1323 C C . PHE A 1 162 ? 6.981 -7.390 0.880 1.00 87.69 162 PHE A C 1
ATOM 1325 O O . PHE A 1 162 ? 5.853 -7.794 1.154 1.00 87.69 162 PHE A O 1
ATOM 1332 N N . ILE A 1 163 ? 7.410 -7.377 -0.384 1.00 90.19 163 ILE A N 1
ATOM 1333 C CA . ILE A 1 163 ? 6.547 -7.792 -1.509 1.00 90.19 163 ILE A CA 1
ATOM 1334 C C . ILE A 1 163 ? 6.161 -9.267 -1.453 1.00 90.19 163 ILE A C 1
ATOM 1336 O O . ILE A 1 163 ? 5.176 -9.671 -2.058 1.00 90.19 163 ILE A O 1
ATOM 1340 N N . ASP A 1 164 ? 6.913 -10.065 -0.698 1.00 88.94 164 ASP A N 1
ATOM 1341 C CA . ASP A 1 164 ? 6.742 -11.508 -0.576 1.00 88.94 164 ASP A CA 1
ATOM 1342 C C . ASP A 1 164 ? 5.391 -11.927 0.004 1.00 88.94 164 ASP A C 1
ATOM 1344 O O . ASP A 1 164 ? 4.966 -13.066 -0.189 1.00 88.94 164 ASP A O 1
ATOM 1348 N N . VAL A 1 165 ? 4.713 -11.014 0.701 1.00 89.94 165 VAL A N 1
ATOM 1349 C CA . VAL A 1 165 ? 3.367 -11.244 1.234 1.00 89.94 165 VAL A CA 1
ATOM 1350 C C . VAL A 1 165 ? 2.257 -10.896 0.238 1.00 89.94 165 VAL A C 1
ATOM 1352 O O . VAL A 1 165 ? 1.086 -11.147 0.519 1.00 89.94 165 VAL A O 1
ATOM 1355 N N . CYS A 1 166 ? 2.605 -10.293 -0.900 1.00 91.62 166 CYS A N 1
ATOM 1356 C CA . CYS A 1 166 ? 1.664 -9.786 -1.888 1.00 91.62 166 CYS A CA 1
ATOM 1357 C C . CYS A 1 166 ? 1.478 -10.792 -3.027 1.00 91.62 166 CYS A C 1
ATOM 1359 O O . CYS A 1 166 ? 2.435 -11.345 -3.561 1.00 91.62 166 CYS A O 1
ATOM 1361 N N . GLU A 1 167 ? 0.229 -11.009 -3.440 1.00 92.19 167 GLU A N 1
ATOM 1362 C CA . GLU A 1 167 ? -0.083 -11.832 -4.613 1.00 92.19 167 GLU A CA 1
ATOM 1363 C C . GLU A 1 167 ? 0.081 -11.050 -5.921 1.00 92.19 167 GLU A C 1
ATOM 1365 O O . GLU A 1 167 ? 0.304 -11.648 -6.973 1.00 92.19 167 GLU A O 1
ATOM 1370 N N . ARG A 1 168 ? -0.072 -9.725 -5.859 1.00 93.50 168 ARG A N 1
ATOM 1371 C CA . ARG A 1 168 ? -0.000 -8.802 -6.993 1.00 93.50 168 ARG A CA 1
ATOM 1372 C C . ARG A 1 168 ? 0.902 -7.630 -6.642 1.00 93.50 168 ARG A C 1
ATOM 1374 O O . ARG A 1 168 ? 0.707 -7.017 -5.591 1.00 93.50 168 ARG A O 1
ATOM 1381 N N . VAL A 1 169 ? 1.843 -7.315 -7.525 1.00 95.00 169 VAL A N 1
ATOM 1382 C CA . VAL A 1 169 ? 2.800 -6.216 -7.353 1.00 95.00 169 VAL A CA 1
ATOM 1383 C C . VAL A 1 169 ? 2.691 -5.279 -8.547 1.00 95.00 169 VAL A C 1
ATOM 1385 O O . VAL A 1 169 ? 2.898 -5.706 -9.681 1.00 95.00 169 VAL A O 1
ATOM 1388 N N . TYR A 1 170 ? 2.374 -4.014 -8.288 1.00 95.25 170 TYR A N 1
ATOM 1389 C CA . TYR A 1 170 ? 2.334 -2.942 -9.280 1.00 95.25 170 TYR A CA 1
ATOM 1390 C C . TYR A 1 170 ? 3.544 -2.038 -9.071 1.00 95.25 170 TYR A C 1
ATOM 1392 O O . TYR A 1 170 ? 3.658 -1.396 -8.031 1.00 95.25 170 TYR A O 1
ATOM 1400 N N . VAL A 1 171 ? 4.447 -1.982 -10.044 1.00 95.06 171 VAL A N 1
ATOM 1401 C CA . VAL A 1 171 ? 5.636 -1.131 -9.990 1.00 95.06 171 VAL A CA 1
ATOM 1402 C C . VAL A 1 171 ? 5.370 0.157 -10.749 1.00 95.06 171 VAL A C 1
ATOM 1404 O O . VAL A 1 171 ? 5.152 0.138 -11.962 1.00 95.06 171 VAL A O 1
ATOM 1407 N N . ILE A 1 172 ? 5.393 1.275 -10.032 1.00 94.19 172 ILE A N 1
ATOM 1408 C CA . ILE A 1 172 ? 5.032 2.597 -10.537 1.00 94.19 172 ILE A CA 1
ATOM 1409 C C . ILE A 1 172 ? 6.219 3.539 -10.386 1.00 94.19 172 ILE A C 1
ATOM 1411 O O . ILE A 1 172 ? 6.918 3.523 -9.373 1.00 94.19 172 ILE A O 1
ATOM 1415 N N . TYR A 1 173 ? 6.456 4.346 -11.417 1.00 93.12 173 TYR A N 1
ATOM 1416 C CA . TYR A 1 173 ? 7.452 5.410 -11.384 1.00 93.12 173 TYR A CA 1
ATOM 1417 C C . TYR A 1 173 ? 7.122 6.471 -12.426 1.00 93.12 173 TYR A C 1
ATOM 1419 O O . TYR A 1 173 ? 6.757 6.142 -13.557 1.00 93.12 173 TYR A O 1
ATOM 1427 N N . GLY A 1 174 ? 7.234 7.746 -12.049 1.00 91.50 174 GLY A N 1
ATOM 1428 C CA . GLY A 1 174 ? 6.895 8.861 -12.934 1.00 91.50 174 GLY A CA 1
ATOM 1429 C C . GLY A 1 174 ? 5.453 8.820 -13.420 1.00 91.50 174 GLY A C 1
ATOM 1430 O O . GLY A 1 174 ? 5.187 9.135 -14.579 1.00 91.50 174 GLY A O 1
ATOM 1431 N N . GLY A 1 175 ? 4.531 8.362 -12.566 1.00 91.62 175 GLY A N 1
ATOM 1432 C CA . GLY A 1 175 ? 3.111 8.342 -12.908 1.00 91.62 175 GLY A CA 1
ATOM 1433 C C . GLY A 1 175 ? 2.668 7.251 -13.874 1.00 91.62 175 GLY A C 1
ATOM 1434 O O . GLY A 1 175 ? 1.540 7.288 -14.377 1.00 91.62 175 GLY A O 1
ATOM 1435 N N . LYS A 1 176 ? 3.559 6.306 -14.181 1.00 93.00 176 LYS A N 1
ATOM 1436 C CA . LYS A 1 176 ? 3.322 5.215 -15.125 1.00 93.00 176 LYS A CA 1
ATOM 1437 C C . LYS A 1 176 ? 3.480 3.873 -14.429 1.00 93.00 176 LYS A C 1
ATOM 1439 O O . LYS A 1 176 ? 4.406 3.684 -13.642 1.00 93.00 176 LYS A O 1
ATOM 1444 N N . LEU A 1 177 ? 2.613 2.926 -14.780 1.00 94.94 177 LEU A N 1
ATOM 1445 C CA . LEU A 1 177 ? 2.828 1.514 -14.484 1.00 94.94 177 LEU A CA 1
ATOM 1446 C C . LEU A 1 177 ? 3.968 1.004 -15.372 1.00 94.94 177 LEU A C 1
ATOM 1448 O O . LEU A 1 177 ? 3.857 1.029 -16.596 1.00 94.94 177 LEU A O 1
ATOM 1452 N N . LEU A 1 178 ? 5.069 0.576 -14.762 1.00 95.38 178 LEU A N 1
ATOM 1453 C CA . LEU A 1 178 ? 6.233 0.049 -15.478 1.00 95.38 178 LEU A CA 1
ATOM 1454 C C . LEU A 1 178 ? 6.236 -1.475 -15.528 1.00 95.38 178 LEU A C 1
ATOM 1456 O O . LEU A 1 178 ? 6.699 -2.066 -16.505 1.00 95.38 178 LEU A O 1
ATOM 1460 N N . GLU A 1 179 ? 5.705 -2.108 -14.487 1.00 95.75 179 GLU A N 1
ATOM 1461 C CA . GLU A 1 179 ? 5.597 -3.556 -14.410 1.00 95.75 179 GLU A CA 1
ATOM 1462 C C . GLU A 1 179 ? 4.451 -3.972 -13.491 1.00 95.75 179 GLU A C 1
ATOM 1464 O O . GLU A 1 179 ? 4.245 -3.383 -12.432 1.00 95.75 179 GLU A O 1
ATOM 1469 N N . TYR A 1 180 ? 3.727 -5.010 -13.884 1.00 95.44 180 TYR A N 1
ATOM 1470 C CA . TYR A 1 180 ? 2.742 -5.694 -13.064 1.00 95.44 180 TYR A CA 1
ATOM 1471 C C . TYR A 1 180 ? 3.072 -7.183 -13.019 1.00 95.44 180 TYR A C 1
ATOM 1473 O O . TYR A 1 180 ? 3.276 -7.816 -14.054 1.00 95.44 180 TYR A O 1
ATOM 1481 N N . SER A 1 181 ? 3.122 -7.737 -11.810 1.00 93.38 181 SER A N 1
ATOM 1482 C CA . SER A 1 181 ? 3.431 -9.145 -11.568 1.00 93.38 181 SER A CA 1
ATOM 1483 C C . SER A 1 181 ? 2.343 -9.820 -10.733 1.00 93.38 181 SER A C 1
ATOM 1485 O O . SER A 1 181 ? 1.827 -9.236 -9.774 1.00 93.38 181 SER A O 1
ATOM 1487 N N . ILE A 1 182 ? 2.036 -11.077 -11.071 1.00 90.00 182 ILE A N 1
ATOM 1488 C CA . ILE A 1 182 ? 1.138 -11.964 -10.322 1.00 90.00 182 ILE A CA 1
ATOM 1489 C C . ILE A 1 182 ? 1.949 -13.143 -9.799 1.00 90.00 182 ILE A C 1
ATOM 1491 O O . ILE A 1 182 ? 2.427 -13.948 -10.594 1.00 90.00 182 ILE A O 1
ATOM 1495 N N . LYS A 1 183 ? 2.062 -13.297 -8.474 1.00 76.19 183 LYS A N 1
ATOM 1496 C CA . LYS A 1 183 ? 2.772 -14.393 -7.770 1.00 76.19 183 LYS A CA 1
ATOM 1497 C C . LYS A 1 183 ? 4.258 -14.580 -8.127 1.00 76.19 183 LYS A C 1
ATOM 1499 O O . LYS A 1 183 ? 4.961 -15.283 -7.403 1.00 76.19 183 LYS A O 1
ATOM 1504 N N . SER A 1 184 ? 4.737 -13.975 -9.209 1.00 67.75 184 SER A N 1
ATOM 1505 C CA . SER A 1 184 ? 6.115 -14.013 -9.662 1.00 67.75 184 SER A CA 1
ATOM 1506 C C . SER A 1 184 ? 6.928 -12.978 -8.897 1.00 67.75 184 SER A C 1
ATOM 1508 O O . SER A 1 184 ? 6.592 -11.796 -8.823 1.00 67.75 184 SER A O 1
ATOM 1510 N N . LYS A 1 185 ? 8.031 -13.437 -8.314 1.00 72.75 185 LYS A N 1
ATOM 1511 C CA . LYS A 1 185 ? 9.030 -12.571 -7.674 1.00 72.75 185 LYS A CA 1
ATOM 1512 C C . LYS A 1 185 ? 10.162 -12.213 -8.635 1.00 72.75 185 LYS A C 1
ATOM 1514 O O . LYS A 1 185 ? 11.169 -11.634 -8.219 1.00 72.75 185 LYS A O 1
ATOM 1519 N N . GLU A 1 186 ? 10.042 -12.615 -9.895 1.00 88.62 186 GLU A N 1
ATOM 1520 C CA . GLU A 1 186 ? 10.954 -12.242 -10.962 1.00 88.62 186 GLU A CA 1
ATOM 1521 C C . GLU A 1 186 ? 10.457 -10.950 -11.604 1.00 88.62 186 GLU A C 1
ATOM 1523 O O . GLU A 1 186 ? 9.271 -10.819 -11.904 1.00 88.62 186 GLU A O 1
ATOM 1528 N N . PHE A 1 187 ? 11.370 -9.993 -11.763 1.00 92.69 187 PHE A N 1
ATOM 1529 C CA . PHE A 1 187 ? 11.075 -8.675 -12.306 1.00 92.69 187 PHE A CA 1
ATOM 1530 C C . PHE A 1 187 ? 11.909 -8.432 -13.552 1.00 92.69 187 PHE A C 1
ATOM 1532 O O . PHE A 1 187 ? 13.095 -8.764 -13.574 1.00 92.69 187 PHE A O 1
ATOM 1539 N N . TYR A 1 188 ? 11.299 -7.808 -14.552 1.00 94.75 188 TYR A N 1
ATOM 1540 C CA . TYR A 1 188 ? 11.865 -7.655 -15.887 1.00 94.75 188 TYR A CA 1
ATOM 1541 C C . TYR A 1 188 ? 12.168 -6.205 -16.246 1.00 94.75 188 TYR A C 1
ATOM 1543 O O . TYR A 1 188 ? 13.091 -5.947 -17.025 1.00 94.75 188 TYR A O 1
ATOM 1551 N N . HIS A 1 189 ? 11.415 -5.244 -15.708 1.00 95.62 189 HIS A N 1
ATOM 1552 C CA . HIS A 1 189 ? 11.689 -3.841 -15.976 1.00 95.62 189 HIS A CA 1
ATOM 1553 C C . HIS A 1 189 ? 12.975 -3.415 -15.237 1.00 95.62 189 HIS A C 1
ATOM 1555 O O . HIS A 1 189 ? 13.102 -3.686 -14.038 1.00 95.62 189 HIS A O 1
ATOM 1561 N N . PRO A 1 190 ? 13.917 -2.699 -15.892 1.00 94.69 190 PRO A N 1
ATOM 1562 C CA . PRO A 1 190 ? 15.173 -2.278 -15.264 1.00 94.69 190 PRO A CA 1
ATOM 1563 C C . PRO A 1 190 ? 14.985 -1.551 -13.923 1.00 94.69 190 PRO A C 1
ATOM 1565 O O . PRO A 1 190 ? 15.708 -1.822 -12.972 1.00 94.69 190 PRO A O 1
ATOM 1568 N N . TYR A 1 191 ? 13.958 -0.705 -13.807 1.00 94.00 191 TYR A N 1
ATOM 1569 C CA . TYR A 1 191 ? 13.584 -0.062 -12.540 1.00 94.00 191 TYR A CA 1
ATOM 1570 C C . TYR A 1 191 ? 13.218 -1.059 -11.429 1.00 94.00 191 TYR A C 1
ATOM 1572 O O . TYR A 1 191 ? 13.763 -0.982 -10.329 1.00 94.00 191 TYR A O 1
ATOM 1580 N N . SER A 1 192 ? 12.334 -2.019 -11.711 1.00 93.00 192 SER A N 1
ATOM 1581 C CA . SER A 1 192 ? 11.926 -3.055 -10.757 1.00 93.00 192 SER A CA 1
ATOM 1582 C C . SER A 1 192 ? 13.124 -3.884 -10.287 1.00 93.00 192 SER A C 1
ATOM 1584 O O . SER A 1 192 ? 13.261 -4.177 -9.097 1.00 93.00 192 SER A O 1
ATOM 1586 N N . MET A 1 193 ? 14.034 -4.218 -11.211 1.00 91.81 193 MET A N 1
ATOM 1587 C CA . MET A 1 193 ? 15.289 -4.900 -10.889 1.00 91.81 193 MET A CA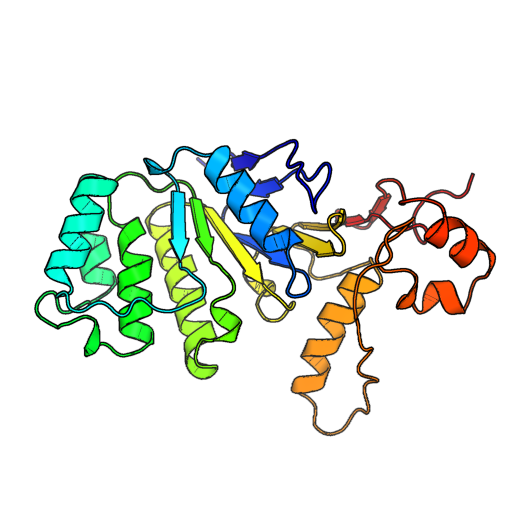 1
ATOM 1588 C C . MET A 1 193 ? 16.175 -4.052 -9.971 1.00 91.81 193 MET A C 1
ATOM 1590 O O . MET A 1 193 ? 16.722 -4.584 -9.005 1.00 91.81 193 MET A O 1
ATOM 1594 N N . THR A 1 194 ? 16.307 -2.749 -10.241 1.00 90.00 194 THR A N 1
ATOM 1595 C CA . THR A 1 194 ? 17.058 -1.817 -9.388 1.00 90.00 194 THR A CA 1
ATOM 1596 C C . THR A 1 194 ? 16.475 -1.768 -7.978 1.00 90.00 194 THR A C 1
ATOM 1598 O O . THR A 1 194 ? 17.219 -1.960 -7.020 1.00 90.00 194 THR A O 1
ATOM 1601 N N . LEU A 1 195 ? 15.152 -1.615 -7.831 1.00 88.00 195 LEU A N 1
ATOM 1602 C CA . LEU A 1 195 ? 14.490 -1.615 -6.520 1.00 88.00 195 LEU A CA 1
ATOM 1603 C C . LEU A 1 195 ? 14.748 -2.906 -5.730 1.00 88.00 195 LEU A C 1
ATOM 1605 O O . LEU A 1 195 ? 15.003 -2.856 -4.527 1.00 88.00 195 LEU A O 1
ATOM 1609 N N . LYS A 1 196 ? 14.709 -4.064 -6.401 1.00 86.88 196 LYS A N 1
ATOM 1610 C CA . LYS A 1 196 ? 14.979 -5.363 -5.773 1.00 86.88 196 LYS A CA 1
ATOM 1611 C C . LYS A 1 196 ? 16.445 -5.513 -5.353 1.00 86.88 196 LYS A C 1
ATOM 1613 O O . LYS A 1 196 ? 16.715 -6.005 -4.259 1.00 86.88 196 LYS A O 1
ATOM 1618 N N . LYS A 1 197 ? 17.392 -5.082 -6.195 1.00 82.75 197 LYS A N 1
ATOM 1619 C CA . LYS A 1 197 ? 18.833 -5.125 -5.889 1.00 82.75 197 LYS A CA 1
ATOM 1620 C C . LYS A 1 197 ? 19.178 -4.262 -4.672 1.00 82.75 197 LYS A C 1
ATOM 1622 O O . LYS A 1 197 ? 19.943 -4.717 -3.830 1.00 82.75 197 LYS A O 1
ATOM 1627 N N . SER A 1 198 ? 18.574 -3.078 -4.538 1.00 74.88 198 SER A N 1
ATOM 1628 C CA . SER A 1 198 ? 18.853 -2.153 -3.429 1.00 74.88 198 SER A CA 1
ATOM 1629 C C . SER A 1 198 ? 18.593 -2.742 -2.037 1.00 74.88 198 SER A C 1
ATOM 1631 O O . SER A 1 198 ? 19.282 -2.373 -1.094 1.00 74.88 198 SER A O 1
ATOM 1633 N N . ILE A 1 199 ? 17.654 -3.683 -1.892 1.00 70.25 199 ILE A N 1
ATOM 1634 C CA . ILE A 1 199 ? 17.402 -4.367 -0.608 1.00 70.25 199 ILE A CA 1
ATOM 1635 C C . ILE A 1 199 ? 18.488 -5.382 -0.289 1.00 70.25 199 ILE A C 1
ATOM 1637 O O . ILE A 1 199 ? 18.956 -5.455 0.844 1.00 70.25 199 ILE A O 1
ATOM 1641 N N . LEU A 1 200 ? 18.905 -6.166 -1.289 1.00 58.41 200 LEU A N 1
ATOM 1642 C CA . LEU A 1 200 ? 19.914 -7.210 -1.103 1.00 58.41 200 LEU A CA 1
ATOM 1643 C C . LEU A 1 200 ? 21.255 -6.623 -0.634 1.00 58.41 200 LEU A C 1
ATOM 1645 O O . LEU A 1 200 ? 21.973 -7.274 0.123 1.00 58.41 200 LEU A O 1
ATOM 1649 N N . SER A 1 201 ? 21.556 -5.383 -1.026 1.00 55.78 201 SER A N 1
ATOM 1650 C CA . SER A 1 201 ? 22.757 -4.651 -0.614 1.00 55.78 201 SER A CA 1
ATOM 1651 C C . SER A 1 201 ? 22.797 -4.302 0.877 1.00 55.78 201 SER A C 1
ATOM 1653 O O . SER A 1 201 ? 23.882 -4.207 1.437 1.00 55.78 201 SER A O 1
ATOM 1655 N N . ILE A 1 202 ? 21.646 -4.128 1.539 1.00 55.69 202 ILE A N 1
ATOM 1656 C CA . ILE A 1 202 ? 21.580 -3.737 2.962 1.00 55.69 202 ILE A CA 1
ATOM 1657 C C . ILE A 1 202 ? 21.974 -4.914 3.878 1.00 55.69 202 ILE A C 1
ATOM 1659 O O . ILE A 1 202 ? 22.477 -4.707 4.978 1.00 55.69 202 ILE A O 1
ATOM 1663 N N . GLY A 1 203 ? 21.794 -6.159 3.419 1.00 50.62 203 GLY A N 1
ATOM 1664 C CA . GLY A 1 203 ? 22.034 -7.371 4.214 1.00 50.62 203 GLY A CA 1
ATOM 1665 C C . GLY A 1 203 ? 23.422 -8.012 4.079 1.00 50.62 203 GLY A C 1
ATOM 1666 O O . GLY A 1 203 ? 23.707 -8.971 4.796 1.00 50.62 203 GLY A O 1
ATOM 1667 N N . LYS A 1 204 ? 24.291 -7.540 3.172 1.00 49.28 204 LYS A N 1
ATOM 1668 C CA . LYS A 1 204 ? 25.610 -8.148 2.915 1.00 49.28 204 LYS A CA 1
ATOM 1669 C C . LYS A 1 204 ? 26.749 -7.152 3.130 1.00 49.28 204 LYS A C 1
ATOM 1671 O O . LYS A 1 204 ? 26.962 -6.255 2.326 1.00 49.28 204 LYS A O 1
ATOM 1676 N N . ASN A 1 205 ? 27.571 -7.401 4.146 1.00 48.97 205 ASN A N 1
ATOM 1677 C CA . ASN A 1 205 ? 28.694 -6.538 4.529 1.00 48.97 205 ASN A CA 1
ATOM 1678 C C . ASN A 1 205 ? 29.923 -6.540 3.590 1.00 48.97 205 ASN A C 1
ATOM 1680 O O . ASN A 1 205 ? 30.931 -5.974 3.984 1.00 48.97 205 ASN A O 1
ATOM 1684 N N . ASN A 1 206 ? 29.912 -7.149 2.393 1.00 43.31 206 ASN A N 1
ATOM 1685 C CA . ASN A 1 206 ? 31.154 -7.291 1.600 1.00 43.31 206 ASN A CA 1
ATOM 1686 C C . ASN A 1 206 ? 31.024 -7.322 0.062 1.00 43.31 206 ASN A C 1
ATOM 1688 O O . ASN A 1 206 ? 32.025 -7.529 -0.621 1.00 43.31 206 ASN A O 1
ATOM 1692 N N . GLU A 1 207 ? 29.851 -7.074 -0.523 1.00 47.75 207 GLU A N 1
ATOM 1693 C CA . GLU A 1 207 ? 29.744 -6.857 -1.975 1.00 47.75 207 GLU A CA 1
ATOM 1694 C C . GLU A 1 207 ? 29.546 -5.354 -2.205 1.00 47.75 207 GLU A C 1
ATOM 1696 O O . GLU A 1 207 ? 28.552 -4.788 -1.758 1.00 47.75 207 GLU A O 1
ATOM 1701 N N . ARG A 1 208 ? 30.502 -4.680 -2.866 1.00 42.38 208 ARG A N 1
ATOM 1702 C CA . ARG A 1 208 ? 30.330 -3.293 -3.333 1.00 42.38 208 ARG A CA 1
ATOM 1703 C C . ARG A 1 208 ? 29.240 -3.279 -4.404 1.00 42.38 208 ARG A C 1
ATOM 1705 O O . ARG A 1 208 ? 29.535 -3.312 -5.595 1.00 42.38 208 ARG A O 1
ATOM 1712 N N . VAL A 1 209 ? 27.981 -3.288 -3.990 1.00 48.44 209 VAL A N 1
ATOM 1713 C CA . VAL A 1 209 ? 26.867 -3.079 -4.906 1.00 48.44 209 VAL A CA 1
ATOM 1714 C C . VAL A 1 209 ? 26.809 -1.584 -5.185 1.00 48.44 209 VAL A C 1
ATOM 1716 O O . VAL A 1 209 ? 26.640 -0.789 -4.262 1.00 48.44 209 VAL A O 1
ATOM 1719 N N . GLU A 1 210 ? 26.979 -1.192 -6.448 1.00 51.53 210 GLU A N 1
ATOM 1720 C CA . GLU A 1 210 ? 26.718 0.179 -6.882 1.00 51.53 210 GLU A CA 1
ATOM 1721 C C . GLU A 1 210 ? 25.273 0.531 -6.520 1.00 51.53 210 GLU A C 1
ATOM 1723 O O . GLU A 1 210 ? 24.320 0.058 -7.147 1.00 51.53 210 GLU A O 1
ATOM 1728 N N . VAL A 1 211 ? 25.101 1.355 -5.485 1.00 51.72 211 VAL A N 1
ATOM 1729 C CA . VAL A 1 211 ? 23.813 1.976 -5.190 1.00 51.72 211 VAL A CA 1
ATOM 1730 C C . VAL A 1 211 ? 23.514 2.895 -6.366 1.00 51.72 211 VAL A C 1
ATOM 1732 O O . VAL A 1 211 ? 24.041 4.000 -6.471 1.00 51.72 211 VAL A O 1
ATOM 1735 N N . SER A 1 212 ? 22.707 2.402 -7.301 1.00 61.59 212 SER A N 1
ATOM 1736 C CA . SER A 1 212 ? 22.222 3.207 -8.413 1.00 61.59 212 SER A CA 1
ATOM 1737 C C . SER A 1 212 ? 21.270 4.245 -7.834 1.00 61.59 212 SER A C 1
ATOM 1739 O O . SER A 1 212 ? 20.138 3.918 -7.481 1.00 61.59 212 SER A O 1
ATOM 1741 N N . TYR A 1 213 ? 21.742 5.482 -7.685 1.00 70.75 213 TYR A N 1
ATOM 1742 C CA . TYR A 1 213 ? 20.884 6.601 -7.319 1.00 70.75 213 TYR A CA 1
ATOM 1743 C C . TYR A 1 213 ? 19.763 6.727 -8.358 1.00 70.75 213 TYR A C 1
ATOM 1745 O O . TYR A 1 213 ? 20.032 6.882 -9.551 1.00 70.75 213 TYR A O 1
ATOM 1753 N N . VAL A 1 214 ? 18.515 6.642 -7.898 1.00 81.38 214 VAL A N 1
ATOM 1754 C CA . VAL A 1 214 ? 17.320 6.900 -8.706 1.00 81.38 214 VAL A CA 1
ATOM 1755 C C . VAL A 1 214 ? 16.714 8.205 -8.211 1.00 81.38 214 VAL A C 1
ATOM 1757 O O . VAL A 1 214 ? 16.246 8.278 -7.076 1.00 81.38 214 VAL A O 1
ATOM 1760 N N . GLY A 1 215 ? 16.765 9.232 -9.053 1.00 83.88 215 GLY A N 1
ATOM 1761 C CA . GLY A 1 215 ? 16.235 10.561 -8.759 1.00 83.88 215 GLY A CA 1
ATOM 1762 C C . GLY A 1 215 ? 14.847 10.778 -9.356 1.00 83.88 215 GLY A C 1
ATOM 1763 O O . GLY A 1 215 ? 14.010 9.869 -9.375 1.00 83.88 215 GLY A O 1
ATOM 1764 N N . GLU A 1 216 ? 14.597 12.000 -9.821 1.00 88.94 216 GLU A N 1
ATOM 1765 C CA . GLU A 1 216 ? 13.328 12.381 -10.436 1.00 88.94 216 GLU A CA 1
ATOM 1766 C C . GLU A 1 216 ? 13.109 11.692 -11.794 1.00 88.94 216 GLU A C 1
ATOM 1768 O 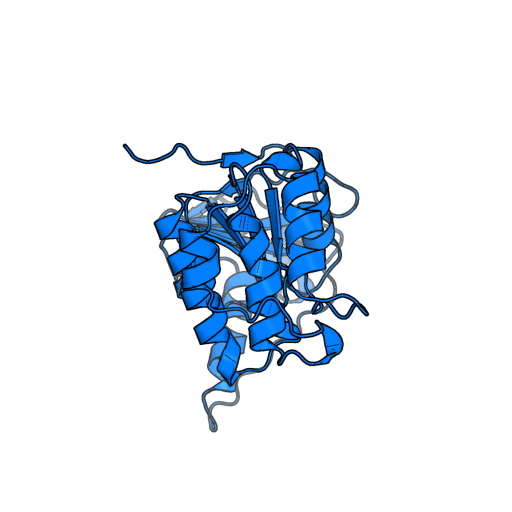O . GLU A 1 216 ? 14.055 11.523 -12.565 1.00 88.94 216 GLU A O 1
ATOM 1773 N N . PRO A 1 217 ? 11.867 11.290 -12.108 1.00 91.50 217 PRO A N 1
ATOM 1774 C CA . PRO A 1 217 ? 11.545 10.636 -13.368 1.00 91.50 217 PRO A CA 1
ATOM 1775 C C . PRO A 1 217 ? 11.645 11.602 -14.553 1.00 91.50 217 PRO A C 1
ATOM 1777 O O . PRO A 1 217 ? 11.265 12.772 -14.467 1.00 91.50 217 PRO A O 1
ATOM 1780 N N . SER A 1 218 ? 12.060 11.084 -15.705 1.00 92.06 218 SER A N 1
ATOM 1781 C CA . SER A 1 218 ? 12.046 11.832 -16.961 1.00 92.06 218 SER A CA 1
ATOM 1782 C C . SER A 1 218 ? 10.600 12.131 -17.397 1.00 92.06 218 SER A C 1
ATOM 1784 O O . SER A 1 218 ? 9.729 11.262 -17.358 1.00 92.06 218 SER A O 1
ATOM 1786 N N . LEU A 1 219 ? 10.332 13.358 -17.862 1.00 88.81 219 LEU A N 1
ATOM 1787 C CA . LEU A 1 219 ? 8.979 13.804 -18.253 1.00 88.81 219 LEU A CA 1
ATOM 1788 C C . LEU A 1 219 ? 8.511 13.287 -19.626 1.00 88.81 219 LEU A C 1
ATOM 1790 O O . LEU A 1 219 ? 7.349 13.462 -19.993 1.00 88.81 219 LEU A O 1
ATOM 1794 N N . ARG A 1 220 ? 9.413 12.708 -20.426 1.00 90.12 220 ARG A N 1
ATOM 1795 C CA . ARG A 1 220 ? 9.129 12.196 -21.774 1.00 90.12 220 ARG A CA 1
ATOM 1796 C C . ARG A 1 220 ? 9.586 10.750 -21.897 1.00 90.12 220 ARG A C 1
ATOM 1798 O O . ARG A 1 220 ? 10.530 10.326 -21.243 1.00 90.12 220 ARG A O 1
ATOM 1805 N N . GLY A 1 221 ? 8.906 10.007 -22.764 1.00 93.75 221 GLY A N 1
ATOM 1806 C CA . GLY A 1 221 ? 9.236 8.616 -23.030 1.00 93.75 221 GLY A CA 1
ATOM 1807 C C . GLY A 1 221 ? 9.050 7.698 -21.816 1.00 93.75 221 GLY A C 1
ATOM 1808 O O . GLY A 1 221 ? 8.030 7.756 -21.131 1.00 93.75 221 GLY A O 1
ATOM 1809 N N . CYS A 1 222 ? 10.012 6.807 -21.584 1.00 95.06 222 CYS A N 1
ATOM 1810 C CA . CYS A 1 222 ? 10.087 5.966 -20.394 1.00 95.06 222 CYS A CA 1
ATOM 1811 C C . CYS A 1 222 ? 10.631 6.788 -19.211 1.00 95.06 222 CYS A C 1
ATOM 1813 O O . CYS A 1 222 ? 11.771 7.241 -19.287 1.00 95.06 222 CYS A O 1
ATOM 1815 N N . PRO A 1 223 ? 9.909 6.905 -18.082 1.00 94.50 223 PRO A N 1
ATOM 1816 C CA . PRO A 1 223 ? 10.317 7.775 -16.973 1.00 94.50 223 PRO A CA 1
ATOM 1817 C C . PRO A 1 223 ? 11.642 7.367 -16.310 1.00 94.50 223 PRO A C 1
ATOM 1819 O O . PRO A 1 223 ? 12.242 8.164 -15.602 1.00 94.50 223 PRO A O 1
ATOM 1822 N N . PHE A 1 224 ? 12.113 6.136 -16.533 1.00 95.06 224 PHE A N 1
ATOM 1823 C CA . PHE A 1 224 ? 13.347 5.597 -15.957 1.00 95.06 224 PHE A CA 1
ATOM 1824 C C . PHE A 1 224 ? 14.561 5.664 -16.905 1.00 95.06 224 PHE A C 1
ATOM 1826 O O . PHE A 1 224 ? 15.626 5.136 -16.580 1.00 95.06 224 PHE A O 1
ATOM 1833 N N . HIS A 1 225 ? 14.435 6.254 -18.099 1.00 94.69 225 HIS A N 1
ATOM 1834 C CA . HIS A 1 225 ? 15.475 6.124 -19.126 1.00 94.69 225 HIS A CA 1
ATOM 1835 C C . HIS A 1 225 ? 16.842 6.691 -18.707 1.00 94.69 225 HIS A C 1
ATOM 1837 O O . HIS A 1 225 ? 17.859 6.114 -19.087 1.00 94.69 225 HIS A O 1
ATOM 1843 N N . ASP A 1 226 ? 16.881 7.752 -17.891 1.00 92.81 226 ASP A N 1
ATOM 1844 C CA . ASP A 1 226 ? 18.127 8.391 -17.429 1.00 92.81 226 ASP A CA 1
ATOM 1845 C C . ASP A 1 226 ? 18.957 7.490 -16.498 1.00 92.81 226 ASP A C 1
ATOM 1847 O O . ASP A 1 226 ? 20.191 7.543 -16.482 1.00 92.81 226 ASP A O 1
ATOM 1851 N N . TYR A 1 227 ? 18.285 6.594 -15.773 1.00 92.44 227 TYR A N 1
ATOM 1852 C CA . TYR A 1 227 ? 18.898 5.665 -14.820 1.00 92.44 227 TYR A CA 1
ATOM 1853 C C . TYR A 1 227 ? 19.066 4.248 -15.388 1.00 92.44 227 TYR A C 1
ATOM 1855 O O . TYR A 1 227 ? 19.762 3.417 -14.805 1.00 92.44 227 TYR A O 1
ATOM 1863 N N . CYS A 1 228 ? 18.461 3.958 -16.542 1.00 93.25 228 CYS A N 1
ATOM 1864 C CA . CYS A 1 228 ? 18.460 2.633 -17.147 1.00 93.25 228 CYS A CA 1
ATOM 1865 C C . CYS A 1 228 ? 19.839 2.251 -17.716 1.00 93.25 228 CYS A C 1
ATOM 1867 O O . CYS A 1 228 ? 20.325 2.837 -18.685 1.00 93.25 228 CYS A O 1
ATOM 1869 N N . GLU A 1 229 ? 20.458 1.201 -17.169 1.00 91.69 229 GLU A N 1
ATOM 1870 C CA . GLU A 1 229 ? 21.781 0.736 -17.612 1.00 91.69 229 GLU A CA 1
ATOM 1871 C C . GLU A 1 229 ? 21.807 0.224 -19.063 1.00 91.69 229 GLU A C 1
ATOM 1873 O O . GLU A 1 229 ? 22.825 0.330 -19.746 1.00 91.69 229 GLU A O 1
ATOM 1878 N N . PHE A 1 230 ? 20.682 -0.298 -19.556 1.00 93.69 230 PHE A N 1
ATOM 1879 C CA . PHE A 1 230 ? 20.570 -0.825 -20.917 1.00 93.69 230 PHE A CA 1
ATOM 1880 C C . PHE A 1 230 ? 20.551 0.295 -21.955 1.00 93.69 230 PHE A C 1
ATOM 1882 O O . PHE A 1 230 ? 21.145 0.177 -23.024 1.00 93.69 230 PHE A O 1
ATOM 1889 N N . VAL A 1 231 ? 19.909 1.412 -21.613 1.00 92.19 231 VAL A N 1
ATOM 1890 C CA . VAL A 1 231 ? 19.826 2.606 -22.456 1.00 92.19 231 VAL A CA 1
ATOM 1891 C C . VAL A 1 231 ? 21.212 3.232 -22.664 1.00 92.19 231 VAL A C 1
ATOM 1893 O O . VAL A 1 231 ? 21.517 3.686 -23.764 1.00 92.19 231 VAL A O 1
ATOM 1896 N N . LYS A 1 232 ? 22.096 3.165 -21.659 1.00 88.50 232 LYS A N 1
ATOM 1897 C CA . LYS A 1 232 ? 23.495 3.621 -21.772 1.00 88.50 232 LYS A CA 1
ATOM 1898 C C . LYS A 1 232 ? 24.329 2.785 -22.755 1.00 88.50 232 LYS A C 1
ATOM 1900 O O . LYS A 1 232 ? 25.317 3.284 -23.285 1.00 88.50 232 LYS A O 1
ATOM 1905 N N . LYS A 1 233 ? 23.941 1.526 -22.997 1.00 91.56 233 LYS A N 1
ATOM 1906 C CA . LYS A 1 233 ? 24.684 0.549 -23.816 1.00 91.56 233 LYS A CA 1
ATOM 1907 C C . LYS A 1 233 ? 24.133 0.401 -25.246 1.00 91.56 233 LYS A C 1
ATOM 1909 O O . LYS A 1 233 ? 24.855 -0.069 -26.119 1.00 91.56 233 LYS A O 1
ATOM 1914 N N . ASP A 1 234 ? 22.889 0.813 -25.514 1.00 93.88 234 ASP A N 1
ATOM 1915 C CA . ASP A 1 234 ? 22.238 0.706 -26.833 1.00 93.88 234 ASP A CA 1
ATOM 1916 C C . ASP A 1 234 ? 21.667 2.064 -27.293 1.00 93.88 234 ASP A C 1
ATOM 1918 O O . ASP A 1 234 ? 20.627 2.529 -26.823 1.00 93.88 234 ASP A O 1
ATOM 1922 N N . ARG A 1 235 ? 22.318 2.687 -28.290 1.00 92.62 235 ARG A N 1
ATOM 1923 C CA . ARG A 1 235 ? 21.908 3.988 -28.858 1.00 92.62 235 ARG A CA 1
ATOM 1924 C C . ARG A 1 235 ? 20.523 3.955 -29.514 1.00 92.62 235 ARG A C 1
ATOM 1926 O O . ARG A 1 235 ? 19.841 4.982 -29.540 1.00 92.62 235 ARG A O 1
ATOM 1933 N N . LYS A 1 236 ? 20.102 2.820 -30.084 1.00 92.75 236 LYS A N 1
ATOM 1934 C CA . LYS A 1 236 ? 18.763 2.682 -30.681 1.00 92.75 236 LYS A CA 1
ATOM 1935 C C . LYS A 1 236 ? 17.709 2.629 -29.578 1.00 92.75 236 LYS A C 1
ATOM 1937 O O . LYS A 1 236 ? 16.709 3.337 -29.674 1.00 92.75 236 LYS A O 1
ATOM 1942 N N . LEU A 1 237 ? 17.977 1.867 -28.516 1.00 94.31 237 LEU A N 1
ATOM 1943 C CA . LEU A 1 237 ? 17.123 1.813 -27.329 1.00 94.31 237 LEU A CA 1
ATOM 1944 C C . LEU A 1 237 ? 17.021 3.184 -26.643 1.00 94.31 237 LEU A C 1
ATOM 1946 O O . LEU A 1 237 ? 15.921 3.609 -26.308 1.00 94.31 237 LEU A O 1
ATOM 1950 N N . PHE A 1 238 ? 18.133 3.916 -26.506 1.00 94.62 238 PHE A N 1
ATOM 1951 C CA . PHE A 1 238 ? 18.129 5.283 -25.972 1.00 94.62 238 PHE A CA 1
ATOM 1952 C C . PHE A 1 238 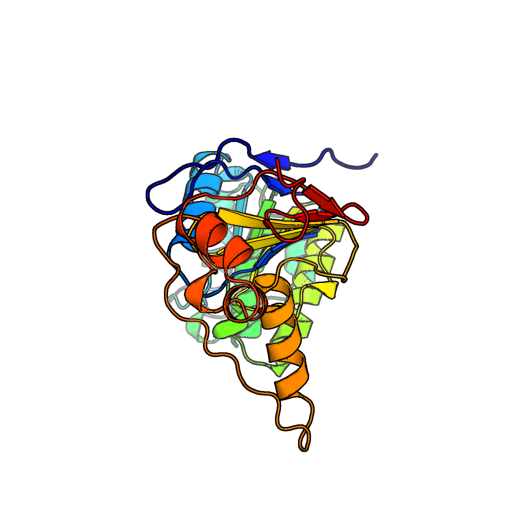? 17.153 6.190 -26.724 1.00 94.62 238 PHE A C 1
ATOM 1954 O O . PHE A 1 238 ? 16.273 6.794 -26.116 1.00 94.62 238 PHE A O 1
ATOM 1961 N N . ARG A 1 239 ? 17.258 6.241 -28.059 1.00 94.62 239 ARG A N 1
ATOM 1962 C CA . ARG A 1 239 ? 16.417 7.120 -28.888 1.00 94.62 239 ARG A CA 1
ATOM 1963 C C . ARG A 1 239 ? 14.926 6.869 -28.679 1.00 94.62 239 ARG A C 1
ATOM 1965 O O . ARG A 1 239 ? 14.167 7.827 -28.544 1.00 94.62 239 ARG A O 1
ATOM 1972 N N . ILE A 1 240 ? 14.507 5.604 -28.648 1.00 95.44 240 ILE A N 1
ATOM 1973 C CA . ILE A 1 240 ? 13.090 5.271 -28.483 1.00 95.44 240 ILE A CA 1
ATOM 1974 C C . ILE A 1 240 ? 12.613 5.485 -27.039 1.00 95.44 240 ILE A C 1
ATOM 1976 O O . ILE A 1 240 ? 11.540 6.050 -26.849 1.00 95.44 240 ILE A O 1
ATOM 1980 N N . CYS A 1 241 ? 13.428 5.148 -26.031 1.00 95.56 241 CYS A N 1
ATOM 1981 C CA . CYS A 1 241 ? 13.097 5.342 -24.616 1.00 95.56 241 CYS A CA 1
ATOM 1982 C C . CYS A 1 241 ? 12.951 6.814 -24.222 1.00 95.56 241 CYS A C 1
ATOM 1984 O O . CYS A 1 241 ? 12.115 7.105 -23.380 1.00 95.56 241 CYS A O 1
ATOM 1986 N N . VAL A 1 242 ? 13.719 7.732 -24.813 1.00 95.44 242 VAL A N 1
ATOM 1987 C CA . VAL A 1 242 ? 13.575 9.183 -24.566 1.00 95.44 242 VAL A CA 1
ATOM 1988 C C . VAL A 1 242 ? 12.325 9.749 -25.251 1.00 95.44 242 VAL A C 1
ATOM 1990 O O . VAL A 1 242 ? 11.724 10.716 -24.786 1.00 95.44 242 VAL A O 1
ATOM 1993 N N . SER A 1 243 ? 11.919 9.148 -26.372 1.00 94.69 243 SER A N 1
ATOM 1994 C CA . SER A 1 243 ? 10.873 9.708 -27.234 1.00 94.69 243 SER A CA 1
ATOM 1995 C C . SER A 1 243 ? 9.473 9.206 -26.882 1.00 94.69 243 SER A C 1
ATOM 1997 O O . SER A 1 243 ? 8.522 9.981 -26.922 1.00 94.69 243 SER A O 1
ATOM 1999 N N . LEU A 1 244 ? 9.327 7.915 -26.569 1.00 95.00 244 LEU A N 1
ATOM 2000 C CA . LEU A 1 244 ? 8.030 7.242 -26.476 1.00 95.00 244 LEU A CA 1
ATOM 2001 C C . LEU A 1 244 ? 7.948 6.315 -25.262 1.00 95.00 244 LEU A C 1
ATOM 2003 O O . LEU A 1 244 ? 8.916 5.643 -24.899 1.00 95.00 244 LEU A O 1
ATOM 2007 N N . PHE A 1 245 ? 6.763 6.249 -24.659 1.00 93.81 245 PHE A N 1
ATOM 2008 C CA . PHE A 1 245 ? 6.456 5.242 -23.650 1.00 93.81 245 PHE A CA 1
ATOM 2009 C C . PHE A 1 245 ? 6.186 3.890 -24.343 1.00 93.81 245 PHE A C 1
ATOM 2011 O O . PHE A 1 245 ? 5.479 3.870 -25.355 1.00 93.81 245 PHE A O 1
ATOM 2018 N N . PRO A 1 246 ? 6.762 2.776 -23.861 1.00 94.50 246 PRO A N 1
ATOM 2019 C CA . PRO A 1 246 ? 6.628 1.468 -24.499 1.00 94.50 246 PRO A CA 1
ATOM 2020 C C . PRO A 1 246 ? 5.201 0.909 -24.429 1.00 94.50 246 PRO A C 1
ATOM 2022 O O . PRO A 1 246 ? 4.480 1.176 -23.465 1.00 94.50 246 PRO A O 1
ATOM 2025 N N . PRO A 1 247 ? 4.785 0.098 -25.420 1.00 94.06 247 PRO A N 1
ATOM 2026 C CA . PRO A 1 247 ? 3.559 -0.677 -25.317 1.00 94.06 247 PRO A CA 1
ATOM 2027 C C . PRO A 1 247 ? 3.697 -1.780 -24.256 1.00 94.06 247 PRO A C 1
ATOM 2029 O O . PRO A 1 247 ? 4.794 -2.111 -23.802 1.00 94.06 247 PRO A O 1
ATOM 2032 N N . ARG A 1 248 ? 2.563 -2.385 -23.894 1.00 94.31 248 ARG A N 1
ATOM 2033 C CA . ARG A 1 248 ? 2.526 -3.553 -23.011 1.00 94.31 248 ARG A CA 1
ATOM 2034 C C . ARG A 1 248 ? 3.194 -4.759 -23.681 1.00 94.31 248 ARG A C 1
ATOM 2036 O O . ARG A 1 248 ? 2.754 -5.179 -24.751 1.00 94.31 248 ARG A O 1
ATOM 2043 N N . ALA A 1 249 ? 4.176 -5.357 -23.014 1.00 95.00 249 ALA A N 1
ATOM 2044 C CA . ALA A 1 249 ? 4.719 -6.679 -23.324 1.00 95.00 249 ALA A CA 1
ATOM 2045 C C . ALA A 1 249 ? 4.337 -7.682 -22.222 1.00 95.00 249 ALA A C 1
ATOM 2047 O O . ALA A 1 249 ? 4.175 -7.291 -21.069 1.00 95.00 249 ALA A O 1
ATOM 2048 N N . ILE A 1 250 ? 4.195 -8.967 -22.565 1.00 93.56 250 ILE A N 1
ATOM 2049 C CA . ILE A 1 250 ? 3.945 -10.044 -21.593 1.00 93.56 250 ILE A CA 1
ATOM 2050 C C . ILE A 1 250 ? 5.189 -10.919 -21.495 1.00 93.56 250 ILE A C 1
ATOM 2052 O O . ILE A 1 250 ? 5.638 -11.458 -22.505 1.00 93.56 250 ILE A O 1
ATOM 2056 N N . ILE A 1 251 ? 5.727 -11.084 -20.287 1.00 92.25 251 ILE A N 1
ATOM 2057 C CA . ILE A 1 251 ? 6.917 -11.901 -20.023 1.00 92.25 251 ILE A CA 1
ATOM 2058 C C . ILE A 1 251 ? 6.642 -12.775 -18.814 1.00 92.25 251 ILE A C 1
ATOM 2060 O O . ILE A 1 251 ? 6.439 -12.254 -17.724 1.00 92.25 251 ILE A O 1
ATOM 2064 N N . ASN A 1 252 ? 6.620 -14.097 -18.995 1.00 88.19 252 ASN A N 1
ATOM 2065 C CA . ASN A 1 252 ? 6.373 -15.053 -17.909 1.00 88.19 252 ASN A CA 1
ATOM 2066 C C . ASN A 1 252 ? 5.175 -14.663 -17.017 1.00 88.19 252 ASN A C 1
ATOM 2068 O O . ASN A 1 252 ? 5.241 -14.776 -15.799 1.00 88.19 252 ASN A O 1
ATOM 2072 N N . GLN A 1 253 ? 4.077 -14.218 -17.647 1.00 88.44 253 GLN A N 1
ATOM 2073 C CA . GLN A 1 253 ? 2.832 -13.735 -17.018 1.00 88.44 253 GLN A CA 1
ATOM 2074 C C . GLN A 1 253 ? 2.894 -12.333 -16.384 1.00 88.44 253 GLN A C 1
ATOM 2076 O O . GLN A 1 253 ? 1.847 -11.817 -15.997 1.00 88.44 253 GLN A O 1
ATOM 2081 N N . ASN A 1 254 ? 4.060 -11.682 -16.338 1.00 92.50 254 ASN A N 1
ATOM 2082 C CA . ASN A 1 254 ? 4.164 -10.273 -15.970 1.00 92.50 254 ASN A CA 1
ATOM 2083 C C . ASN A 1 254 ? 3.780 -9.389 -17.159 1.00 92.50 254 ASN A C 1
ATOM 2085 O O . ASN A 1 254 ? 4.165 -9.663 -18.299 1.00 92.50 254 ASN A O 1
ATOM 2089 N N . GLU A 1 255 ? 3.093 -8.287 -16.885 1.00 94.75 255 GLU A N 1
ATOM 2090 C CA . GLU A 1 255 ? 2.951 -7.193 -17.839 1.00 94.75 255 GLU A CA 1
ATOM 2091 C C . GLU A 1 255 ? 4.104 -6.211 -17.641 1.00 94.75 255 GLU A C 1
ATOM 2093 O O . GLU A 1 255 ? 4.321 -5.708 -16.542 1.00 94.75 255 GLU A O 1
ATOM 2098 N N . VAL A 1 256 ? 4.863 -5.939 -18.698 1.00 95.69 256 VAL A N 1
ATOM 2099 C CA . VAL A 1 256 ? 6.087 -5.139 -18.639 1.00 95.69 256 VAL A CA 1
ATOM 2100 C C . VAL A 1 256 ? 6.019 -4.050 -19.698 1.00 95.69 256 VAL A C 1
ATOM 2102 O O . VAL A 1 256 ? 5.867 -4.329 -20.887 1.00 95.69 256 VAL A O 1
ATOM 2105 N N . PHE A 1 257 ? 6.178 -2.800 -19.279 1.00 95.88 257 PHE A N 1
ATOM 2106 C CA . PHE A 1 257 ? 6.210 -1.642 -20.166 1.00 95.88 257 PHE A CA 1
ATOM 2107 C C . PHE A 1 257 ? 7.669 -1.244 -20.386 1.00 95.88 257 PHE A C 1
ATOM 2109 O O . PHE A 1 257 ? 8.194 -0.333 -19.750 1.00 95.88 257 PHE A O 1
ATOM 2116 N N . CYS A 1 258 ? 8.356 -1.961 -21.282 1.00 96.62 258 CYS A N 1
ATOM 2117 C CA . CYS A 1 258 ? 9.761 -1.709 -21.607 1.00 96.62 258 CYS A CA 1
ATOM 2118 C C . CYS A 1 258 ? 10.081 -2.002 -23.080 1.00 96.62 258 CYS A C 1
ATOM 2120 O O . CYS A 1 258 ? 9.721 -3.052 -23.619 1.00 96.62 258 CYS A O 1
ATOM 2122 N N . TRP A 1 259 ? 10.852 -1.117 -23.717 1.00 95.94 259 TRP A N 1
ATOM 2123 C CA . TRP A 1 259 ? 11.319 -1.298 -25.098 1.00 95.94 259 TRP A CA 1
ATOM 2124 C C . TRP A 1 259 ? 12.332 -2.442 -25.272 1.00 95.94 259 TRP A C 1
ATOM 2126 O O . TRP A 1 259 ? 12.587 -2.851 -26.402 1.00 95.94 259 TRP A O 1
ATOM 2136 N N . LEU A 1 260 ? 12.883 -2.992 -24.181 1.00 94.06 260 LEU A N 1
ATOM 2137 C CA . LEU A 1 260 ? 13.710 -4.207 -24.220 1.00 94.06 260 LEU A CA 1
ATOM 2138 C C . LEU A 1 260 ? 12.937 -5.437 -24.709 1.00 94.06 260 LEU A C 1
ATOM 2140 O O . LEU A 1 260 ? 13.531 -6.329 -25.307 1.00 94.06 260 LEU A O 1
ATOM 2144 N N . TYR A 1 261 ? 11.627 -5.464 -24.468 1.00 92.44 261 TYR A N 1
ATOM 2145 C CA . TYR A 1 261 ? 10.776 -6.633 -24.704 1.00 92.44 261 TYR A CA 1
ATOM 2146 C C . TYR A 1 261 ? 9.618 -6.343 -25.662 1.00 92.44 261 TYR A C 1
ATOM 2148 O O . TYR A 1 261 ? 8.786 -7.205 -25.928 1.00 92.44 261 TYR A O 1
ATOM 2156 N N . SER A 1 262 ? 9.552 -5.117 -26.176 1.00 81.00 262 SER A N 1
ATOM 2157 C CA . SER A 1 262 ? 8.559 -4.727 -27.171 1.00 81.00 262 SER A CA 1
ATOM 2158 C C . SER A 1 262 ? 9.061 -5.092 -28.572 1.00 81.00 262 SER A C 1
ATOM 2160 O O . SER A 1 262 ? 10.236 -4.849 -28.867 1.00 81.00 262 SER A O 1
ATOM 2162 N N . PRO A 1 263 ? 8.205 -5.629 -29.461 1.00 60.75 263 PRO A N 1
ATOM 2163 C CA . PRO A 1 263 ? 8.598 -5.891 -30.837 1.00 60.75 263 PRO A CA 1
ATOM 2164 C C . PRO A 1 263 ? 9.024 -4.578 -31.504 1.00 60.75 263 PRO A C 1
ATOM 2166 O O . PRO A 1 263 ? 8.245 -3.626 -31.593 1.00 60.75 263 PRO A O 1
ATOM 2169 N N . ARG A 1 264 ? 10.289 -4.515 -31.934 1.00 59.88 264 ARG A N 1
ATOM 2170 C CA . ARG A 1 264 ? 10.828 -3.388 -32.702 1.00 59.88 264 ARG A CA 1
ATOM 2171 C C . ARG A 1 264 ? 10.156 -3.438 -34.082 1.00 59.88 264 ARG A C 1
ATOM 2173 O O . ARG A 1 264 ? 10.354 -4.419 -34.794 1.00 59.88 264 ARG A O 1
ATOM 2180 N N . LYS A 1 265 ? 9.316 -2.450 -34.410 1.00 46.75 265 LYS A N 1
ATOM 2181 C CA . LYS A 1 265 ? 8.885 -2.225 -35.800 1.00 46.75 265 LYS A CA 1
ATOM 2182 C C . LYS A 1 265 ? 10.064 -1.750 -36.638 1.00 46.75 265 LYS A C 1
ATOM 2184 O O . LYS A 1 265 ? 10.902 -1.003 -36.079 1.00 46.75 265 LYS A O 1
#

Mean predicted aligned error: 5.81 Å

Nearest PDB structures (foldseek):
  8k1o-assembly1_B  TM=7.874E-01  e=1.293E-09  Mycobacterium tuberculosis H37Rv
  6a6m-assembly1_A  TM=7.221E-01  e=6.222E-08  Cyanidioschyzon merolae strain 10D
  7dqv-assembly1_A  TM=6.517E-01  e=4.846E-08  Cyanidioschyzon merolae strain 10D
  1l2t-assembly1_B  TM=6.872E-01  e=2.040E-07  Methanocaldococcus jannaschii
  5x41-assembly1_B  TM=6.363E-01  e=1.817E-06  Rhodobacter capsulatus

InterPro domains:
  IPR027417 P-loop containing nucleoside triphosphate hydrolase [G3DSA:3.40.50.300] (8-264)
  IPR027417 P-loop containing nucleoside triphosphate hydrolase [SSF52540] (10-183)

pLDDT: mean 88.84, std 11.9, range [37.09, 98.25]